Protein AF-A0A453GQ00-F1 (afdb_monomer)

Structure (mmCIF, N/CA/C/O backbone):
data_AF-A0A453GQ00-F1
#
_entry.id   AF-A0A453GQ00-F1
#
loop_
_atom_site.group_PDB
_atom_site.id
_atom_site.type_symbol
_atom_site.label_atom_id
_atom_site.label_alt_id
_atom_site.label_comp_id
_atom_site.label_asym_id
_atom_site.label_entity_id
_atom_site.label_seq_id
_atom_site.pdbx_PDB_ins_code
_atom_site.Cartn_x
_atom_site.Cartn_y
_atom_site.Cartn_z
_atom_site.occupancy
_atom_site.B_iso_or_equiv
_atom_site.auth_seq_id
_atom_site.auth_comp_id
_atom_site.auth_asym_id
_atom_site.auth_atom_id
_atom_site.pdbx_PDB_model_num
ATOM 1 N N . ASP A 1 1 ? 23.372 10.030 -15.772 1.00 23.45 1 ASP A N 1
ATOM 2 C CA . ASP A 1 1 ? 21.958 10.457 -15.849 1.00 23.45 1 ASP A CA 1
ATOM 3 C C . ASP A 1 1 ? 21.049 9.244 -15.791 1.00 23.45 1 ASP A C 1
ATOM 5 O O . ASP A 1 1 ? 21.179 8.356 -16.622 1.00 23.45 1 ASP A O 1
ATOM 9 N N . VAL A 1 2 ? 20.202 9.150 -14.764 1.00 22.19 2 VAL A N 1
ATOM 10 C CA . VAL A 1 2 ? 19.311 7.999 -14.533 1.00 22.19 2 VAL A CA 1
ATOM 11 C C . VAL A 1 2 ? 17.892 8.533 -14.365 1.00 22.19 2 VAL A C 1
ATOM 13 O O . VAL A 1 2 ? 17.601 9.160 -13.348 1.00 22.19 2 VAL A O 1
ATOM 16 N N . ILE A 1 3 ? 17.009 8.293 -15.339 1.00 28.11 3 ILE A N 1
ATOM 17 C CA . ILE A 1 3 ? 15.590 8.656 -15.217 1.00 28.11 3 ILE A CA 1
ATOM 18 C C . ILE A 1 3 ? 14.851 7.484 -14.580 1.00 28.11 3 ILE A C 1
ATOM 20 O O . ILE A 1 3 ? 14.294 6.605 -15.238 1.00 28.11 3 ILE A O 1
ATOM 24 N N . VAL A 1 4 ? 14.835 7.476 -13.249 1.00 26.77 4 VAL A N 1
ATOM 25 C CA . VAL A 1 4 ? 13.929 6.589 -12.524 1.00 26.77 4 VAL A CA 1
ATOM 26 C C . VAL A 1 4 ? 12.520 7.166 -12.638 1.00 26.77 4 VAL A C 1
ATOM 28 O O . VAL A 1 4 ? 12.109 7.956 -11.792 1.00 26.77 4 VAL A O 1
ATOM 31 N N . LEU A 1 5 ? 11.787 6.749 -13.675 1.00 30.12 5 LEU A N 1
ATOM 32 C CA . LEU A 1 5 ? 10.326 6.844 -13.726 1.00 30.12 5 LEU A CA 1
ATOM 33 C C . LEU A 1 5 ? 9.780 6.012 -12.556 1.00 30.12 5 LEU A C 1
ATOM 35 O O . LEU A 1 5 ? 9.593 4.795 -12.631 1.00 30.12 5 LEU A O 1
ATOM 39 N N . ARG A 1 6 ? 9.634 6.662 -11.399 1.00 31.12 6 ARG A N 1
ATOM 40 C CA . ARG A 1 6 ? 9.117 6.038 -10.182 1.00 31.12 6 ARG A CA 1
ATOM 41 C C . ARG A 1 6 ? 7.600 6.040 -10.247 1.00 31.12 6 ARG A C 1
ATOM 43 O O . ARG A 1 6 ? 6.931 6.769 -9.526 1.00 31.12 6 ARG A O 1
ATOM 50 N N . GLN A 1 7 ? 7.064 5.169 -11.091 1.00 33.97 7 GLN A N 1
ATOM 51 C CA . GLN A 1 7 ? 5.646 4.862 -11.071 1.00 33.97 7 GLN A CA 1
ATOM 52 C C . GLN A 1 7 ? 5.335 4.094 -9.772 1.00 33.97 7 GLN A C 1
ATOM 54 O O . GLN A 1 7 ? 5.651 2.912 -9.636 1.00 33.97 7 GLN A O 1
ATOM 59 N N . PHE A 1 8 ? 4.823 4.803 -8.764 1.00 35.28 8 PHE A N 1
ATOM 60 C CA . PHE A 1 8 ? 4.586 4.264 -7.421 1.00 35.28 8 PHE A CA 1
ATOM 61 C C . PHE A 1 8 ? 3.264 3.496 -7.306 1.00 35.28 8 PHE A C 1
ATOM 63 O O . PHE A 1 8 ? 2.319 3.763 -8.037 1.00 35.28 8 PHE A O 1
ATOM 70 N N . LEU A 1 9 ? 3.232 2.574 -6.333 1.00 31.66 9 LEU A N 1
ATOM 71 C CA . LEU A 1 9 ? 2.095 1.801 -5.802 1.00 31.66 9 LEU A CA 1
ATOM 72 C C . LEU A 1 9 ? 0.695 2.263 -6.269 1.00 31.66 9 LEU A C 1
ATOM 74 O O . LEU A 1 9 ? 0.107 3.190 -5.715 1.00 31.66 9 LEU A O 1
ATOM 78 N N . LEU A 1 10 ? 0.133 1.546 -7.246 1.00 41.34 10 LEU A N 1
ATOM 79 C CA . LEU A 1 10 ? -1.161 1.843 -7.867 1.00 41.34 10 LEU A CA 1
ATOM 80 C C . LEU A 1 10 ? -2.236 0.909 -7.301 1.00 41.34 10 LEU A C 1
ATOM 82 O O . LEU A 1 10 ? -2.464 -0.178 -7.835 1.00 41.34 10 LEU A O 1
ATOM 86 N N . GLN A 1 11 ? -2.874 1.280 -6.187 1.00 33.59 11 GLN A N 1
ATOM 87 C CA . GLN A 1 11 ? -3.835 0.373 -5.553 1.00 33.59 11 GLN A CA 1
ATOM 88 C C . GLN A 1 11 ? -5.232 0.465 -6.175 1.00 33.59 11 GLN A C 1
ATOM 90 O O . GLN A 1 11 ? -5.801 1.532 -6.312 1.00 33.59 11 GLN A O 1
ATOM 95 N N . ARG A 1 12 ? -5.852 -0.683 -6.451 1.00 42.75 12 ARG A N 1
ATOM 96 C CA . ARG A 1 12 ? -7.236 -0.821 -6.947 1.00 42.75 12 ARG A CA 1
ATOM 97 C C . ARG A 1 12 ? -8.329 -0.489 -5.931 1.00 42.75 12 ARG A C 1
ATOM 99 O O . ARG A 1 12 ? -9.484 -0.821 -6.139 1.00 42.75 12 ARG A O 1
ATOM 106 N N . ARG A 1 13 ? -7.977 0.147 -4.816 1.00 37.62 13 ARG A N 1
ATOM 107 C CA . ARG A 1 13 ? -8.953 0.737 -3.897 1.00 37.62 13 ARG A CA 1
ATOM 108 C C . ARG A 1 13 ? -8.759 2.269 -3.867 1.00 37.62 13 ARG A C 1
ATOM 110 O O . ARG A 1 13 ? -8.784 2.892 -2.809 1.00 37.62 13 ARG A O 1
ATOM 117 N N . ALA A 1 14 ? -8.533 2.851 -5.077 1.00 31.45 14 ALA A N 1
ATOM 118 C CA . ALA A 1 14 ? -8.109 4.236 -5.384 1.00 31.45 14 ALA A CA 1
ATOM 119 C C . ALA A 1 14 ? -8.894 5.066 -6.507 1.00 31.45 14 ALA A C 1
ATOM 121 O O . ALA A 1 14 ? -8.778 4.648 -7.648 1.00 31.45 14 ALA A O 1
ATOM 122 N N . LEU A 1 15 ? -9.560 6.244 -6.248 1.00 25.78 15 LEU A N 1
ATOM 123 C CA . LEU A 1 15 ? -10.062 7.424 -7.067 1.00 25.78 15 LEU A CA 1
ATOM 124 C C . LEU A 1 15 ? -10.224 8.801 -6.298 1.00 25.78 15 LEU A C 1
ATOM 126 O O . LEU A 1 15 ? -11.317 9.144 -5.861 1.00 25.78 15 LEU A O 1
ATOM 130 N N . TRP A 1 16 ? -9.214 9.701 -6.250 1.00 24.86 16 TRP A N 1
ATOM 131 C CA . TRP A 1 16 ? -9.476 11.160 -6.094 1.00 24.86 16 TRP A CA 1
ATOM 132 C C . TRP A 1 16 ? -9.502 11.798 -7.488 1.00 24.86 16 TRP A C 1
ATOM 134 O O . TRP A 1 16 ? -8.743 11.408 -8.378 1.00 24.86 16 TRP A O 1
ATOM 144 N N . LYS A 1 17 ? -10.393 12.773 -7.685 1.00 20.05 17 LYS A N 1
ATOM 145 C CA . LYS A 1 17 ? -10.670 13.426 -8.970 1.00 20.05 17 LYS A CA 1
ATOM 146 C C . LYS A 1 17 ? -10.468 14.931 -8.827 1.00 20.05 17 LYS A C 1
ATOM 148 O O . LYS A 1 17 ? -11.140 15.548 -8.010 1.00 20.05 17 LYS A O 1
ATOM 153 N N . ILE A 1 18 ? -9.625 15.522 -9.673 1.00 21.78 18 ILE A N 1
ATOM 154 C CA . ILE A 1 18 ? -9.607 16.974 -9.894 1.00 21.78 18 ILE A CA 1
ATOM 155 C C . ILE A 1 18 ? -10.369 17.245 -11.193 1.00 21.78 18 ILE A C 1
ATOM 157 O O . ILE A 1 18 ? -10.016 16.728 -12.254 1.00 21.78 18 ILE A O 1
ATOM 161 N N . SER A 1 19 ? -11.454 18.010 -11.089 1.00 20.28 19 SER A N 1
ATOM 162 C CA . SER A 1 19 ? -12.187 18.545 -12.239 1.00 20.28 19 SER A CA 1
ATOM 163 C C . SER A 1 19 ? -11.537 19.863 -12.677 1.00 20.28 19 SER A C 1
ATOM 165 O O . SER A 1 19 ? -11.113 20.618 -11.804 1.00 20.28 19 SER A O 1
ATOM 167 N N . PRO A 1 20 ? -11.451 20.174 -13.981 1.00 24.61 20 PRO A N 1
ATOM 168 C CA . PRO A 1 20 ? -10.923 21.453 -14.432 1.00 24.61 20 PRO A CA 1
ATOM 169 C C . PRO A 1 20 ? -12.002 22.540 -14.319 1.00 24.61 20 PRO A C 1
ATOM 171 O O . PRO A 1 20 ? -12.871 22.631 -15.182 1.00 24.61 20 PRO A O 1
ATOM 174 N N . ASP A 1 21 ? -11.934 23.368 -13.278 1.00 23.58 21 ASP A N 1
ATOM 175 C CA . ASP A 1 21 ? -12.654 24.646 -13.210 1.00 23.58 21 ASP A CA 1
ATOM 176 C C . ASP A 1 21 ? -11.625 25.784 -13.026 1.00 23.58 21 ASP A C 1
ATOM 178 O O . ASP A 1 21 ? -10.896 25.772 -12.031 1.00 23.58 21 ASP A O 1
ATOM 182 N N . PRO A 1 22 ? -11.480 26.732 -13.977 1.00 25.78 22 PRO A N 1
ATOM 183 C CA . PRO A 1 22 ? -10.412 27.741 -13.937 1.00 25.78 22 PRO A CA 1
ATOM 184 C C . PRO A 1 22 ? -10.570 28.858 -12.888 1.00 25.78 22 PRO A C 1
ATOM 186 O O . PRO A 1 22 ? -9.752 29.774 -12.869 1.00 25.78 22 PRO A O 1
ATOM 189 N N . SER A 1 23 ? -11.624 28.845 -12.067 1.00 25.47 23 SER A N 1
ATOM 190 C CA . SER A 1 23 ? -12.085 30.017 -11.300 1.00 25.47 23 SER A CA 1
ATOM 191 C C . SER A 1 23 ? -11.580 30.143 -9.848 1.00 25.47 23 SER A C 1
ATOM 193 O O . SER A 1 23 ? -12.004 31.055 -9.143 1.00 25.47 23 SER A O 1
ATOM 195 N N . LEU A 1 24 ? -10.666 29.275 -9.390 1.00 26.50 24 LEU A N 1
ATOM 196 C CA . LEU A 1 24 ? -10.194 29.209 -7.989 1.00 26.50 24 LEU A CA 1
ATOM 197 C C . LEU A 1 24 ? -8.669 29.399 -7.826 1.00 26.50 24 LEU A C 1
ATOM 199 O O . LEU A 1 24 ? -8.041 28.774 -6.976 1.00 26.50 24 LEU A O 1
ATOM 203 N N . ILE A 1 25 ? -8.054 30.247 -8.655 1.00 30.47 25 ILE A N 1
ATOM 204 C CA . ILE A 1 25 ? -6.590 30.463 -8.668 1.00 30.47 25 ILE A CA 1
ATOM 205 C C . ILE A 1 25 ? -6.093 31.382 -7.523 1.00 30.47 25 ILE A C 1
ATOM 207 O O . ILE A 1 25 ? -4.900 31.387 -7.230 1.00 30.47 25 ILE A O 1
ATOM 211 N N . ASP A 1 26 ? -6.990 32.078 -6.815 1.00 27.09 26 ASP A N 1
ATOM 212 C CA . ASP A 1 26 ? -6.648 33.111 -5.820 1.00 27.09 26 ASP A CA 1
ATOM 213 C C . ASP A 1 26 ? -6.946 32.723 -4.347 1.00 27.09 26 ASP A C 1
ATOM 215 O O . ASP A 1 26 ? -7.453 33.540 -3.578 1.00 27.09 26 ASP A O 1
ATOM 219 N N . ASP A 1 27 ? -6.606 31.497 -3.918 1.00 27.83 27 ASP A N 1
ATOM 220 C CA . ASP A 1 27 ? -6.513 31.152 -2.481 1.00 27.83 27 ASP A CA 1
ATOM 221 C C . ASP A 1 27 ? -5.040 30.951 -2.045 1.00 27.83 27 ASP A C 1
ATOM 223 O O . ASP A 1 27 ? -4.403 29.959 -2.422 1.00 27.83 27 ASP A O 1
ATOM 227 N N . PRO A 1 28 ? -4.464 31.864 -1.234 1.00 24.59 28 PRO A N 1
ATOM 228 C CA . PRO A 1 28 ? -3.059 31.801 -0.835 1.00 24.59 28 PRO A CA 1
ATOM 229 C C . PRO A 1 28 ? -2.715 30.692 0.182 1.00 24.59 28 PRO A C 1
ATOM 231 O O . PRO A 1 28 ? -1.539 30.539 0.517 1.00 24.59 28 PRO A O 1
ATOM 234 N N . GLN A 1 29 ? -3.676 29.901 0.679 1.00 26.05 29 GLN A N 1
ATOM 235 C CA . GLN A 1 29 ? -3.416 28.833 1.663 1.00 26.05 29 GLN A CA 1
ATOM 236 C C . GLN A 1 29 ? -2.797 27.549 1.062 1.00 26.05 29 GLN A C 1
ATOM 238 O O . GLN A 1 29 ? -2.238 26.744 1.804 1.00 26.05 29 GLN A O 1
ATOM 243 N N . LEU A 1 30 ? -2.830 27.347 -0.263 1.00 26.27 30 LEU A N 1
ATOM 244 C CA . LEU A 1 30 ? -2.346 26.111 -0.915 1.00 26.27 30 LEU A CA 1
ATOM 245 C C . LEU A 1 30 ? -0.877 26.142 -1.395 1.00 26.27 30 LEU A C 1
ATOM 247 O O . LEU A 1 30 ? -0.398 25.176 -1.988 1.00 26.27 30 LEU A O 1
ATOM 251 N N . LEU A 1 31 ? -0.130 27.219 -1.124 1.00 24.92 31 LEU A N 1
ATOM 252 C CA . LEU A 1 31 ? 1.194 27.476 -1.722 1.00 24.92 31 LEU A CA 1
ATOM 253 C C . LEU A 1 31 ? 2.429 27.078 -0.878 1.00 24.92 31 LEU A C 1
ATOM 255 O O . LEU A 1 31 ? 3.551 27.393 -1.272 1.00 24.92 31 LEU A O 1
ATOM 259 N N . GLN A 1 32 ? 2.279 26.384 0.260 1.00 25.69 32 GLN A N 1
ATOM 260 C CA . GLN A 1 32 ? 3.405 26.137 1.192 1.00 25.69 32 GLN A CA 1
ATOM 261 C C . GLN A 1 32 ? 4.084 24.751 1.155 1.00 25.69 32 GLN A C 1
ATOM 263 O O . GLN A 1 32 ? 5.117 24.586 1.799 1.00 25.69 32 GLN A O 1
ATOM 268 N N . LEU A 1 33 ? 3.611 23.773 0.374 1.00 27.42 33 LEU A N 1
ATOM 269 C CA . LEU A 1 33 ? 4.193 22.411 0.350 1.00 27.42 33 LEU A CA 1
ATOM 270 C C . LEU A 1 33 ? 5.072 22.099 -0.882 1.00 27.42 33 LEU A C 1
ATOM 272 O O . LEU A 1 33 ? 5.233 20.941 -1.257 1.00 27.42 33 LEU A O 1
ATOM 276 N N . GLY A 1 34 ? 5.667 23.127 -1.505 1.00 28.47 34 GLY A N 1
ATOM 277 C CA . GLY A 1 34 ? 6.490 22.993 -2.722 1.00 28.47 34 GLY A CA 1
ATOM 278 C C . GLY A 1 34 ? 7.956 23.450 -2.635 1.00 28.47 34 GLY A C 1
ATOM 279 O O . GLY A 1 34 ? 8.696 23.253 -3.595 1.00 28.47 34 GLY A O 1
ATOM 280 N N . SER A 1 35 ? 8.400 24.055 -1.522 1.00 26.56 35 SER A N 1
ATOM 281 C CA . SER A 1 35 ? 9.597 24.925 -1.528 1.00 26.56 35 SER A CA 1
ATOM 282 C C . SER A 1 35 ? 10.559 24.725 -0.346 1.00 26.56 35 SER A C 1
ATOM 284 O O . SER A 1 35 ? 11.011 25.693 0.262 1.00 26.56 35 SER A O 1
ATOM 286 N N . SER A 1 36 ? 10.895 23.483 0.021 1.00 26.12 36 SER A N 1
ATOM 287 C CA . SER A 1 36 ? 11.892 23.199 1.081 1.00 26.12 36 SER A CA 1
ATOM 288 C C . SER A 1 36 ? 12.674 21.897 0.858 1.00 26.12 36 SER A C 1
ATOM 290 O O . SER A 1 36 ? 12.718 21.023 1.716 1.00 26.12 36 SER A O 1
ATOM 292 N N . ALA A 1 37 ? 13.317 21.767 -0.307 1.00 29.11 37 ALA A N 1
ATOM 293 C CA . ALA A 1 37 ? 14.240 20.662 -0.592 1.00 29.11 37 ALA A CA 1
ATOM 294 C C . ALA A 1 37 ? 15.422 21.080 -1.490 1.00 29.11 37 ALA A C 1
ATOM 296 O O . ALA A 1 37 ? 15.793 20.374 -2.428 1.00 29.11 37 ALA A O 1
ATOM 297 N N . VAL A 1 38 ? 16.067 22.217 -1.188 1.00 26.30 38 VAL A N 1
ATOM 298 C CA . VAL A 1 38 ? 17.446 22.423 -1.662 1.00 26.30 38 VAL A CA 1
ATOM 299 C C . VAL A 1 38 ? 18.306 21.368 -0.973 1.00 26.30 38 VAL A C 1
ATOM 301 O O . VAL A 1 38 ? 18.489 21.403 0.239 1.00 26.30 38 VAL A O 1
ATOM 304 N N . SER A 1 39 ? 18.783 20.399 -1.751 1.00 30.48 39 SER A N 1
ATOM 305 C CA . SER A 1 39 ? 19.516 19.237 -1.252 1.00 30.48 39 SER A CA 1
ATOM 306 C C . SER A 1 39 ? 20.732 19.639 -0.408 1.00 30.48 39 SER A C 1
ATOM 308 O O . SER A 1 39 ? 21.762 20.061 -0.946 1.00 30.48 39 SER A O 1
ATOM 310 N N . SER A 1 40 ? 20.646 19.436 0.911 1.00 30.27 40 SER A N 1
ATOM 311 C CA . SER A 1 40 ? 21.766 19.605 1.852 1.00 30.27 40 SER A CA 1
ATOM 312 C C . SER A 1 40 ? 22.978 18.739 1.483 1.00 30.27 40 SER A C 1
ATOM 314 O O . SER A 1 40 ? 24.109 19.081 1.826 1.00 30.27 40 SER A O 1
ATOM 316 N N . SER A 1 41 ? 22.764 17.663 0.716 1.00 34.28 41 SER A N 1
ATOM 317 C CA . SER A 1 41 ? 23.806 16.816 0.125 1.00 34.28 41 SER A CA 1
ATOM 318 C C . SER A 1 41 ? 24.723 17.579 -0.844 1.00 34.28 41 SER A C 1
ATOM 320 O O . SER A 1 41 ? 25.897 17.245 -0.971 1.00 34.28 41 SER A O 1
ATOM 322 N N . SER A 1 42 ? 24.216 18.618 -1.520 1.00 32.31 42 SER A N 1
ATOM 323 C CA . SER A 1 42 ? 24.998 19.421 -2.474 1.00 32.31 42 SER A CA 1
ATOM 324 C C . SER A 1 42 ? 25.964 20.387 -1.777 1.00 32.31 42 SER A C 1
ATOM 326 O O . SER A 1 42 ? 27.094 20.563 -2.236 1.00 32.31 42 SER A O 1
ATOM 328 N N . LEU A 1 43 ? 25.574 20.973 -0.635 1.00 33.03 43 LEU A N 1
ATOM 329 C CA . LEU A 1 43 ? 26.492 21.798 0.162 1.00 33.03 43 LEU A CA 1
ATOM 330 C C . LEU A 1 43 ? 27.550 20.945 0.873 1.00 33.03 43 LEU A C 1
ATOM 332 O O . LEU A 1 43 ? 28.723 21.315 0.866 1.00 33.03 43 LEU A O 1
ATOM 336 N N . THR A 1 44 ? 27.172 19.799 1.447 1.00 38.34 44 THR A N 1
ATOM 337 C CA . THR A 1 44 ? 28.122 18.927 2.160 1.00 38.34 44 THR A CA 1
ATOM 338 C C . THR A 1 44 ? 29.144 18.281 1.223 1.00 38.34 44 THR A C 1
ATOM 340 O O . THR A 1 44 ? 30.328 18.261 1.562 1.00 38.34 44 THR A O 1
ATOM 343 N N . MET A 1 45 ? 28.754 17.856 0.013 1.00 34.12 45 MET A N 1
ATOM 344 C CA . MET A 1 45 ? 29.722 17.411 -1.004 1.00 34.12 45 MET A CA 1
ATOM 345 C C . MET A 1 45 ? 30.673 18.532 -1.439 1.00 34.12 45 MET A C 1
ATOM 347 O O . MET A 1 45 ? 31.876 18.293 -1.539 1.00 34.12 45 MET A O 1
ATOM 351 N N . ARG A 1 46 ? 30.174 19.760 -1.654 1.00 36.56 46 ARG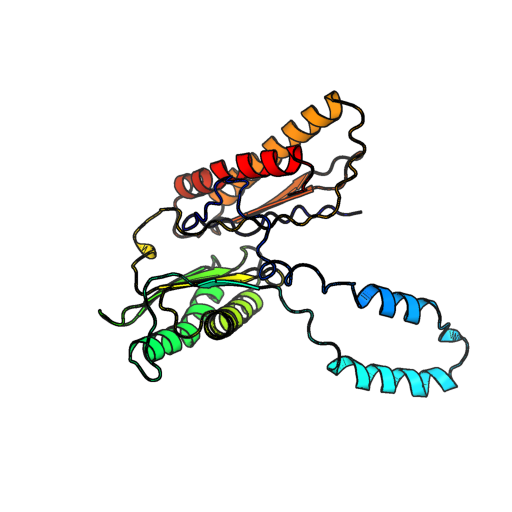 A N 1
ATOM 352 C CA . ARG A 1 46 ? 31.026 20.903 -2.031 1.00 36.56 46 ARG A CA 1
ATOM 353 C C . ARG A 1 46 ? 32.036 21.257 -0.940 1.00 36.56 46 ARG A C 1
ATOM 355 O O . ARG A 1 46 ? 33.199 21.480 -1.266 1.00 36.56 46 ARG A O 1
ATOM 362 N N . PHE A 1 47 ? 31.641 21.215 0.334 1.00 38.56 47 PHE A N 1
ATOM 363 C CA . PHE A 1 47 ? 32.576 21.385 1.449 1.00 38.56 47 PHE A CA 1
ATOM 364 C C . PHE A 1 47 ? 33.647 20.286 1.474 1.00 38.56 47 PHE A C 1
ATOM 366 O O . PHE A 1 47 ? 34.833 20.607 1.496 1.00 38.56 47 PHE A O 1
ATOM 373 N N . LEU A 1 48 ? 33.267 19.007 1.378 1.00 41.31 48 LEU A N 1
ATOM 374 C CA . LEU A 1 48 ? 34.229 17.894 1.386 1.00 41.31 48 LEU A CA 1
ATOM 375 C C . LEU A 1 48 ? 35.183 17.902 0.178 1.00 41.31 48 LEU A C 1
ATOM 377 O O . LEU A 1 48 ? 36.339 17.524 0.328 1.00 41.31 48 LEU A O 1
ATOM 381 N N . SER A 1 49 ? 34.750 18.393 -0.988 1.00 40.31 49 SER A N 1
ATOM 382 C CA . SER A 1 49 ? 35.607 18.529 -2.180 1.00 40.31 49 SER A CA 1
ATOM 383 C C . SER A 1 49 ? 36.639 19.663 -2.114 1.00 40.31 49 SER A C 1
ATOM 385 O O . SER A 1 49 ? 37.465 19.780 -3.011 1.00 40.31 49 SER A O 1
ATOM 387 N N . SER A 1 50 ? 36.576 20.516 -1.086 1.00 45.62 50 SER A N 1
ATOM 388 C CA . SER A 1 50 ? 37.405 21.728 -0.967 1.00 45.62 50 SER A CA 1
ATOM 389 C C . SER A 1 50 ? 38.438 21.679 0.165 1.00 45.62 50 SER A C 1
ATOM 391 O O . SER A 1 50 ? 39.192 22.633 0.349 1.00 45.62 50 SER A O 1
ATOM 393 N N . VAL A 1 51 ? 38.504 20.570 0.911 1.00 48.81 51 VAL A N 1
ATOM 394 C CA . VAL A 1 51 ? 39.480 20.367 1.990 1.00 48.81 51 VAL A CA 1
ATOM 395 C C . VAL A 1 51 ? 40.354 19.158 1.658 1.00 48.81 51 VAL A C 1
ATOM 397 O O . VAL A 1 51 ? 39.980 18.022 1.942 1.00 48.81 51 VAL A O 1
ATOM 400 N N . ASP A 1 52 ? 41.543 19.401 1.096 1.00 47.03 52 ASP A N 1
ATOM 401 C CA . ASP A 1 52 ? 42.569 18.371 0.881 1.00 47.03 52 ASP A CA 1
ATOM 402 C C . ASP A 1 52 ? 43.123 17.866 2.224 1.00 47.03 52 ASP A C 1
ATOM 404 O O . ASP A 1 52 ? 44.181 18.274 2.719 1.00 47.03 52 ASP A O 1
ATOM 408 N N . LEU A 1 53 ? 42.378 16.943 2.839 1.00 50.94 53 LEU A N 1
ATOM 409 C CA . LEU A 1 53 ? 42.663 16.383 4.161 1.00 50.94 53 LEU A CA 1
ATOM 410 C C . LEU A 1 53 ? 44.003 15.618 4.205 1.00 50.94 53 LEU A C 1
ATOM 412 O O . LEU A 1 53 ? 44.550 15.389 5.282 1.00 50.94 53 LEU A O 1
ATOM 416 N N . ALA A 1 54 ? 44.559 15.282 3.036 1.00 52.00 54 ALA A N 1
ATOM 417 C CA . ALA A 1 54 ? 45.859 14.639 2.867 1.00 52.00 54 ALA A CA 1
ATOM 418 C C . ALA A 1 54 ? 47.063 15.518 3.271 1.00 52.00 54 ALA A C 1
ATOM 420 O O . ALA A 1 54 ? 48.116 14.974 3.599 1.00 52.00 54 ALA A O 1
ATOM 421 N N . CYS A 1 55 ? 46.941 16.854 3.279 1.00 53.84 55 CYS A N 1
ATOM 422 C CA . CYS A 1 55 ? 48.090 17.743 3.519 1.00 53.84 55 CYS A CA 1
ATOM 423 C C . CYS A 1 55 ? 48.313 18.172 4.982 1.00 53.84 55 CYS A C 1
ATOM 425 O O . CYS A 1 55 ? 49.396 18.663 5.296 1.00 53.84 55 CYS A O 1
ATOM 427 N N . HIS A 1 56 ? 47.338 18.017 5.888 1.00 55.16 56 HIS A N 1
ATOM 428 C CA . HIS A 1 56 ? 47.414 18.601 7.240 1.00 55.16 56 HIS A CA 1
ATOM 429 C C . HIS A 1 56 ? 46.915 17.648 8.347 1.00 55.16 56 HIS A C 1
ATOM 431 O O . HIS A 1 56 ? 45.798 17.811 8.851 1.00 55.16 56 HIS A O 1
ATOM 437 N N . PRO A 1 57 ? 47.745 16.694 8.823 1.00 60.00 57 PRO A N 1
ATOM 438 C CA . PRO A 1 57 ? 47.317 15.666 9.781 1.00 60.00 57 PRO A CA 1
ATOM 439 C C . PRO A 1 57 ? 46.841 16.229 11.130 1.00 60.00 57 PRO A C 1
ATOM 441 O O . PRO A 1 57 ? 46.001 15.623 11.788 1.00 60.00 57 PRO A O 1
ATOM 444 N N . ARG A 1 58 ? 47.312 17.419 11.534 1.00 62.84 58 ARG A N 1
ATOM 445 C CA . ARG A 1 58 ? 46.845 18.099 12.758 1.00 62.84 58 ARG A CA 1
ATOM 446 C C . ARG A 1 58 ? 45.402 18.609 12.664 1.00 62.84 58 ARG A C 1
ATOM 448 O O . ARG A 1 58 ? 44.728 18.656 13.685 1.00 62.84 58 ARG A O 1
ATOM 455 N N . MET A 1 59 ? 44.920 18.951 11.467 1.00 59.28 59 MET A N 1
ATOM 456 C CA . MET A 1 59 ? 43.537 19.404 11.266 1.00 59.28 59 MET A CA 1
ATOM 457 C C . MET A 1 59 ? 42.564 18.219 11.267 1.00 59.28 59 MET A C 1
ATOM 459 O O . MET A 1 59 ? 41.479 18.317 11.835 1.00 59.28 59 MET A O 1
ATOM 463 N N . ALA A 1 60 ? 42.974 17.070 10.717 1.00 58.94 60 ALA A N 1
ATOM 464 C CA . ALA A 1 60 ? 42.164 15.850 10.699 1.00 58.94 60 ALA A CA 1
ATOM 465 C C . ALA A 1 60 ? 41.770 15.368 12.112 1.00 58.94 60 ALA A C 1
ATOM 467 O O . ALA A 1 60 ? 40.630 14.958 12.317 1.00 58.94 60 ALA A O 1
ATOM 468 N N . VAL A 1 61 ? 42.669 15.495 13.099 1.00 70.00 61 VAL A N 1
ATOM 469 C CA . VAL A 1 61 ? 42.412 15.123 14.508 1.00 70.00 61 VAL A CA 1
ATOM 470 C C . VAL A 1 61 ? 41.309 15.972 15.159 1.00 70.00 61 VAL A C 1
ATOM 472 O O . VAL A 1 61 ? 40.657 15.499 16.083 1.00 70.00 61 VAL A O 1
ATOM 475 N N . VAL A 1 62 ? 41.061 17.194 14.675 1.00 72.00 62 VAL A N 1
ATOM 476 C CA . VAL A 1 62 ? 39.992 18.076 15.182 1.00 72.00 62 VAL A CA 1
ATOM 477 C C . VAL A 1 62 ? 38.714 17.938 14.351 1.00 72.00 62 VAL A C 1
ATOM 479 O O . VAL A 1 62 ? 37.618 17.884 14.902 1.00 72.00 62 VAL A O 1
ATOM 482 N N . ILE A 1 63 ? 38.844 17.835 13.025 1.00 70.19 63 ILE A N 1
ATOM 483 C CA . ILE A 1 63 ? 37.705 17.761 12.100 1.00 70.19 63 ILE A CA 1
ATOM 484 C C . ILE A 1 63 ? 36.950 16.435 12.245 1.00 70.19 63 ILE A C 1
ATOM 486 O O . ILE A 1 63 ? 35.724 16.447 12.255 1.00 70.19 63 ILE A O 1
ATOM 490 N N . LEU A 1 64 ? 37.642 15.299 12.393 1.00 71.00 64 LEU A N 1
ATOM 491 C CA . LEU A 1 64 ? 36.999 13.981 12.457 1.00 71.00 64 LEU A CA 1
ATOM 492 C C . LEU A 1 64 ? 36.074 13.789 13.683 1.00 71.00 64 LEU A C 1
ATOM 494 O O . LEU A 1 64 ? 34.927 13.390 13.476 1.00 71.00 64 LEU A O 1
ATOM 498 N N . PRO A 1 65 ? 36.482 14.093 14.938 1.00 75.50 65 PRO A N 1
ATOM 499 C CA . PRO A 1 65 ? 35.572 14.013 16.082 1.00 75.50 65 PRO A CA 1
ATOM 500 C C . PRO A 1 65 ? 34.463 15.071 16.028 1.00 75.50 65 PRO A C 1
ATOM 502 O O . PRO A 1 65 ? 33.358 14.795 16.486 1.00 75.50 65 PRO A O 1
ATOM 505 N N . LEU A 1 66 ? 34.709 16.245 15.430 1.00 74.19 66 LEU A N 1
ATOM 506 C CA . LEU A 1 66 ? 33.665 17.250 15.217 1.00 74.19 66 LEU A CA 1
ATOM 507 C C . LEU A 1 66 ? 32.615 16.763 14.202 1.00 74.19 66 LEU A C 1
ATOM 509 O O . LEU A 1 66 ? 31.423 16.923 14.441 1.00 74.19 66 LEU A O 1
ATOM 513 N N . LEU A 1 67 ? 33.036 16.099 13.118 1.00 70.12 67 LEU A N 1
ATOM 514 C CA . LEU A 1 67 ? 32.129 15.449 12.165 1.00 70.12 67 LEU A CA 1
ATOM 515 C C . LEU A 1 67 ? 31.288 14.367 12.857 1.00 70.12 67 LEU A C 1
ATOM 517 O O . LEU A 1 67 ? 30.074 14.333 12.684 1.00 70.12 67 LEU A O 1
ATOM 521 N N . LEU A 1 68 ? 31.920 13.520 13.676 1.00 71.31 68 LEU A N 1
ATOM 522 C CA . LEU A 1 68 ? 31.243 12.467 14.443 1.00 71.31 68 LEU A CA 1
ATOM 523 C C . LEU A 1 68 ? 30.240 13.029 15.467 1.00 71.31 68 LEU A C 1
ATOM 525 O O . LEU A 1 68 ? 29.189 12.424 15.663 1.00 71.31 68 LEU A O 1
ATOM 529 N N . LEU A 1 69 ? 30.511 14.198 16.062 1.00 71.56 69 LEU A N 1
ATOM 530 C CA . LEU A 1 69 ? 29.552 14.922 16.910 1.00 71.56 69 LEU A CA 1
ATOM 531 C C . LEU A 1 69 ? 28.370 15.519 16.124 1.00 71.56 69 LEU A C 1
ATOM 533 O O . LEU A 1 69 ? 27.299 15.708 16.695 1.00 71.56 69 LEU A O 1
ATOM 537 N N . LEU A 1 70 ? 28.560 15.830 14.839 1.00 61.06 70 LEU A N 1
ATOM 538 C CA . LEU A 1 70 ? 27.547 16.442 13.970 1.00 61.06 70 LEU A CA 1
ATOM 539 C C . LEU A 1 70 ? 26.704 15.4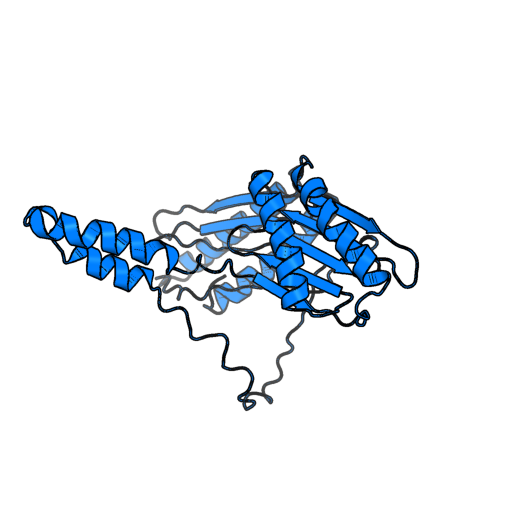18 13.192 1.00 61.06 70 LEU A C 1
ATOM 541 O O . LEU A 1 70 ? 25.600 15.753 12.767 1.00 61.06 70 LEU A O 1
ATOM 545 N N . LEU A 1 71 ? 27.162 14.168 13.047 1.00 57.59 71 LEU A N 1
ATOM 546 C CA . LEU A 1 71 ? 26.378 13.071 12.460 1.00 57.59 71 LEU A CA 1
ATOM 547 C C . LEU A 1 71 ? 24.950 12.923 13.045 1.00 57.59 71 LEU A C 1
ATOM 549 O O . LEU A 1 71 ? 24.023 12.809 12.244 1.00 57.59 71 LEU A O 1
ATOM 553 N N . PRO A 1 72 ? 24.717 12.956 14.377 1.00 55.88 72 PRO A N 1
ATOM 554 C CA . PRO A 1 72 ? 23.365 12.851 14.941 1.00 55.88 72 PRO A CA 1
ATOM 555 C C . PRO A 1 72 ? 22.489 14.105 14.756 1.00 55.88 72 PRO A C 1
ATOM 557 O O . PRO A 1 72 ? 21.307 14.054 15.083 1.00 55.88 72 PRO A O 1
ATOM 560 N N . LEU A 1 73 ? 23.029 15.221 14.243 1.00 48.38 73 LEU A N 1
ATOM 561 C CA . LEU A 1 73 ? 22.246 16.419 13.895 1.00 48.38 73 LEU A CA 1
ATOM 562 C C . LEU A 1 73 ? 21.700 16.388 12.462 1.00 48.38 73 LEU A C 1
ATOM 564 O O . LEU A 1 73 ? 20.934 17.276 12.090 1.00 48.38 73 LEU A O 1
ATOM 568 N N . VAL A 1 74 ? 22.069 15.394 11.651 1.00 43.03 74 VAL A N 1
ATOM 569 C CA . VAL A 1 74 ? 21.417 15.172 10.359 1.00 43.03 74 VAL A CA 1
ATOM 570 C C . VAL A 1 74 ? 20.084 14.474 10.647 1.00 43.03 74 VAL A C 1
ATOM 572 O O . VAL A 1 74 ? 20.112 13.299 11.021 1.00 43.03 74 VAL A O 1
ATOM 575 N N . PRO A 1 75 ? 18.916 15.137 10.495 1.00 46.41 75 PRO A N 1
ATOM 576 C CA . PRO A 1 75 ? 17.654 14.419 10.584 1.00 46.41 75 PRO A CA 1
ATOM 577 C C . PRO A 1 75 ? 17.682 13.298 9.536 1.00 46.41 75 PRO A C 1
ATOM 579 O O . PRO A 1 75 ? 18.124 13.552 8.405 1.00 46.41 75 PRO A O 1
ATOM 582 N N . PRO A 1 76 ? 17.249 12.066 9.870 1.00 48.72 76 PRO A N 1
ATOM 583 C CA . PRO A 1 76 ? 17.135 11.017 8.868 1.00 48.72 76 PRO A CA 1
ATOM 584 C C . PRO A 1 76 ? 16.293 11.578 7.726 1.00 48.72 76 PRO A C 1
ATOM 586 O O . PRO A 1 76 ? 15.242 12.164 7.987 1.00 48.72 76 PRO A O 1
ATOM 589 N N . ALA A 1 77 ? 16.786 11.463 6.487 1.00 47.53 77 ALA A N 1
ATOM 590 C CA . ALA A 1 77 ? 16.115 12.029 5.322 1.00 47.53 77 ALA A CA 1
ATOM 591 C C . ALA A 1 77 ? 14.662 11.547 5.329 1.00 47.53 77 ALA A C 1
ATOM 593 O O . ALA A 1 77 ? 14.424 10.350 5.149 1.00 47.53 77 ALA A O 1
ATOM 594 N N . ALA A 1 78 ? 13.737 12.463 5.643 1.00 49.16 78 ALA A N 1
ATOM 595 C CA . ALA A 1 78 ? 12.391 12.093 6.051 1.00 49.16 78 ALA A CA 1
ATOM 596 C C . ALA A 1 78 ? 11.784 11.219 4.957 1.00 49.16 78 ALA A C 1
ATOM 598 O O . ALA A 1 78 ? 11.732 11.621 3.790 1.00 49.16 78 ALA A O 1
ATOM 599 N N . ALA A 1 79 ? 11.409 9.991 5.317 1.00 56.59 79 ALA A N 1
ATOM 600 C CA . ALA A 1 79 ? 10.853 9.051 4.365 1.00 56.59 79 ALA A CA 1
ATOM 601 C C . ALA A 1 79 ? 9.495 9.604 3.937 1.00 56.59 79 ALA A C 1
ATOM 603 O O . ALA A 1 79 ? 8.517 9.425 4.650 1.00 56.59 79 ALA A O 1
ATOM 604 N N . GLN A 1 80 ? 9.470 10.320 2.808 1.00 66.12 80 GLN A N 1
ATOM 605 C CA . GLN A 1 80 ? 8.302 11.081 2.383 1.00 66.12 80 GLN A CA 1
ATOM 606 C C . GLN A 1 80 ? 7.073 10.171 2.364 1.00 66.12 80 GLN A C 1
ATOM 608 O O . GLN A 1 80 ? 7.023 9.199 1.597 1.00 66.12 80 GLN A O 1
ATOM 613 N N . SER A 1 81 ? 6.135 10.481 3.255 1.00 75.88 81 SER A N 1
ATOM 614 C CA . SER A 1 81 ? 4.866 9.798 3.418 1.00 75.88 81 SER A CA 1
ATOM 615 C C . SER A 1 81 ? 3.749 10.664 2.837 1.00 75.88 81 SER A C 1
ATOM 617 O O . SER A 1 81 ? 3.790 11.895 2.881 1.00 75.88 81 SER A O 1
ATOM 619 N N . TRP A 1 82 ? 2.755 10.010 2.244 1.00 80.25 82 TRP A N 1
ATOM 620 C CA . TRP A 1 82 ? 1.532 10.641 1.756 1.00 80.25 82 TRP A CA 1
ATOM 621 C C . TRP A 1 82 ? 0.342 10.052 2.519 1.00 80.25 82 TRP A C 1
ATOM 623 O O . TRP A 1 82 ? -0.226 9.040 2.089 1.00 80.25 82 TRP A O 1
ATOM 633 N N . PRO A 1 83 ? 0.003 10.627 3.686 1.00 83.25 83 PRO A N 1
ATOM 634 C CA . PRO A 1 83 ? -1.199 10.277 4.425 1.00 83.25 83 PRO A CA 1
ATOM 635 C C . PRO A 1 83 ? -2.448 10.804 3.703 1.00 83.25 83 PRO A C 1
ATOM 637 O O . PRO A 1 83 ? -2.434 11.847 3.049 1.00 83.25 83 PRO A O 1
ATOM 640 N N . SER A 1 84 ? -3.552 10.071 3.816 1.00 85.38 84 SER A N 1
ATOM 641 C CA . SER A 1 84 ? -4.847 10.421 3.239 1.00 85.38 84 SER A CA 1
ATOM 642 C C . SER A 1 84 ? -5.976 10.040 4.191 1.00 85.38 84 SER A C 1
ATOM 644 O O . SER A 1 84 ? -6.363 8.869 4.307 1.00 85.38 84 SER A O 1
ATOM 646 N N . CYS A 1 85 ? -6.510 11.064 4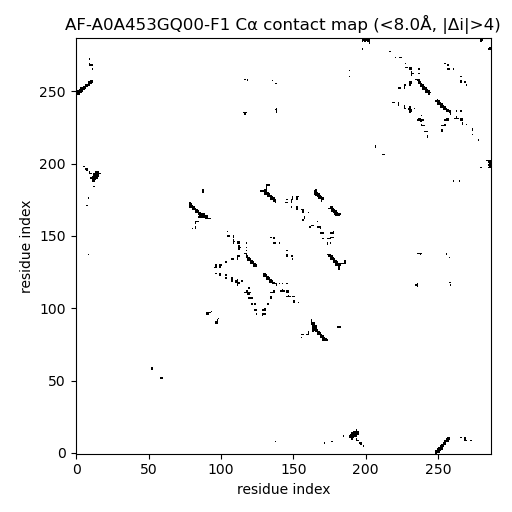.848 1.00 89.81 85 CYS A N 1
ATOM 647 C CA . CYS A 1 85 ? -7.609 10.964 5.794 1.00 89.81 85 CYS A CA 1
ATOM 648 C C . CYS A 1 85 ? -8.939 10.930 5.031 1.00 89.81 85 CYS A C 1
ATOM 650 O O . CYS A 1 85 ? -9.194 11.746 4.144 1.00 89.81 85 CYS A O 1
ATOM 652 N N . GLY A 1 86 ? -9.778 9.954 5.343 1.00 85.25 86 GLY A N 1
ATOM 653 C CA . GLY A 1 86 ? -11.109 9.781 4.786 1.00 85.25 86 GLY A CA 1
ATOM 654 C C . GLY A 1 86 ? -12.195 10.332 5.702 1.00 85.2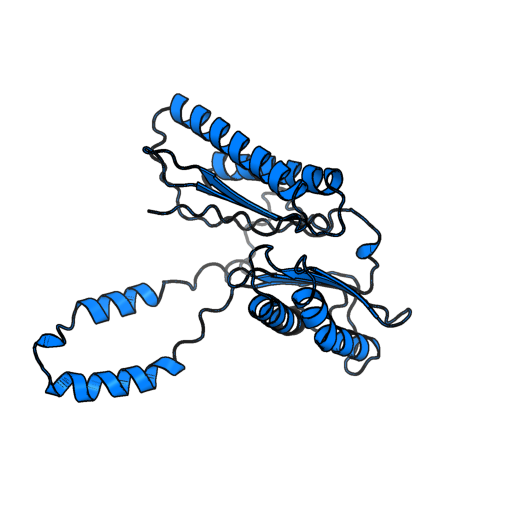5 86 GLY A C 1
ATOM 655 O O . GLY A 1 86 ? -11.959 10.710 6.847 1.00 85.25 86 GLY A O 1
ATOM 656 N N . ASN A 1 87 ? -13.421 10.356 5.182 1.00 85.44 87 ASN A N 1
ATOM 657 C CA . ASN A 1 87 ? -14.569 10.977 5.839 1.00 85.44 87 ASN A CA 1
ATOM 658 C C . ASN A 1 87 ? -15.566 9.932 6.377 1.00 85.44 87 ASN A C 1
ATOM 660 O O . ASN A 1 87 ? -16.763 9.974 6.087 1.00 85.44 87 ASN A O 1
ATOM 664 N N . SER A 1 88 ? -15.072 8.922 7.097 1.00 87.69 88 SER A N 1
ATOM 665 C CA . SER A 1 88 ? -15.908 7.896 7.746 1.00 87.69 88 SER A CA 1
ATOM 666 C C . SER A 1 88 ? -16.156 8.158 9.242 1.00 87.69 88 SER A C 1
ATOM 668 O O . SER A 1 88 ? -16.686 7.292 9.948 1.00 87.69 88 SER A O 1
ATOM 670 N N . GLY A 1 89 ? -15.814 9.368 9.694 1.00 92.44 89 GLY A N 1
ATOM 671 C CA . GLY A 1 89 ? -15.914 9.846 11.071 1.00 92.44 89 GLY A CA 1
ATOM 672 C C . GLY A 1 89 ? -14.584 9.792 11.825 1.00 92.44 89 GLY A C 1
ATOM 673 O O . GLY A 1 89 ? -13.590 9.261 11.329 1.00 92.44 89 GLY A O 1
ATOM 674 N N . VAL A 1 90 ? -14.601 10.323 13.045 1.00 96.31 90 VAL A N 1
ATOM 675 C CA . VAL A 1 90 ? -13.502 10.221 14.016 1.00 96.31 90 VAL A CA 1
ATOM 676 C C . VAL A 1 90 ? -13.864 9.264 15.155 1.00 96.31 90 VAL A C 1
ATOM 678 O O . VAL A 1 90 ? -15.046 8.951 15.356 1.00 96.31 90 VAL A O 1
ATOM 681 N N . TYR A 1 91 ? -12.868 8.732 15.861 1.00 96.12 91 TYR A N 1
ATOM 682 C CA . TYR A 1 91 ? -13.032 8.072 17.159 1.00 96.12 91 TYR A CA 1
ATOM 683 C C . TYR A 1 91 ? -12.786 9.050 18.314 1.00 96.12 91 TYR A C 1
ATOM 685 O O . TYR A 1 91 ? -12.348 10.173 18.106 1.00 96.12 91 TYR A O 1
ATOM 693 N N . GLU A 1 92 ? -13.135 8.630 19.527 1.00 96.12 92 GLU A N 1
ATOM 694 C CA . GLU A 1 92 ? -12.812 9.359 20.756 1.00 96.12 92 GLU A CA 1
ATOM 695 C C . GLU A 1 92 ? -11.557 8.736 21.383 1.00 96.12 92 GLU A C 1
ATOM 697 O O . GLU A 1 92 ? -11.346 7.521 21.261 1.00 96.12 92 GLU A O 1
ATOM 702 N N . SER A 1 93 ? -10.736 9.539 22.057 1.00 94.69 93 SER A N 1
ATOM 703 C CA . SER A 1 93 ? -9.592 9.042 22.832 1.00 94.69 93 SER A CA 1
ATOM 704 C C . SER A 1 93 ? -10.051 8.059 23.917 1.00 94.69 93 SER A C 1
ATOM 706 O O . SER A 1 93 ? -11.153 8.186 24.452 1.00 94.69 93 SER A O 1
ATOM 708 N N . ASP A 1 94 ? -9.231 7.049 24.210 1.00 95.38 94 ASP A N 1
ATOM 709 C CA . ASP A 1 94 ? -9.526 5.929 25.119 1.00 95.38 94 ASP A CA 1
ATOM 710 C C . ASP A 1 94 ? -10.753 5.073 24.725 1.00 95.38 94 ASP A C 1
ATOM 712 O O . ASP A 1 94 ? -11.190 4.192 25.474 1.00 95.38 94 ASP A O 1
ATOM 716 N N . SER A 1 95 ? -11.300 5.259 23.518 1.00 97.62 95 SER A N 1
ATOM 717 C CA . SER A 1 95 ? -12.424 4.456 23.029 1.00 97.62 95 SER A CA 1
ATOM 718 C C . SER A 1 95 ? -12.028 3.022 22.663 1.00 97.62 95 SER A C 1
ATOM 720 O O . SER A 1 95 ? -10.882 2.697 22.340 1.00 97.62 95 SER A O 1
ATOM 722 N N . THR A 1 96 ? -13.028 2.137 22.598 1.00 98.38 96 THR A N 1
ATOM 723 C CA . THR A 1 96 ? -12.852 0.769 22.083 1.00 98.38 96 THR A CA 1
ATOM 724 C C . THR A 1 96 ? -12.305 0.749 20.650 1.00 98.38 96 THR A C 1
ATOM 726 O O . THR A 1 96 ? -11.594 -0.185 20.292 1.00 98.38 96 THR A O 1
ATOM 729 N N . TYR A 1 97 ? -12.602 1.763 19.826 1.00 97.94 97 TYR A N 1
ATOM 730 C CA . TYR A 1 97 ? -12.033 1.864 18.480 1.00 97.94 97 TYR A CA 1
ATOM 731 C C . TYR A 1 97 ? -10.517 2.092 18.532 1.00 97.94 97 TYR A C 1
ATOM 733 O O . TYR A 1 97 ? -9.776 1.391 17.848 1.00 97.94 97 TYR A O 1
ATOM 741 N N . GLU A 1 98 ? -10.039 3.006 19.380 1.00 97.56 98 GLU A N 1
ATOM 742 C CA . GLU A 1 98 ? -8.602 3.247 19.547 1.00 97.56 98 GLU A CA 1
ATOM 743 C C . GLU A 1 98 ? -7.884 1.995 20.083 1.00 97.56 98 GLU A C 1
ATOM 745 O O . GLU A 1 98 ? -6.844 1.596 19.562 1.00 97.56 98 GLU A O 1
ATOM 750 N N . ALA A 1 99 ? -8.477 1.300 21.061 1.00 98.38 99 ALA A N 1
ATOM 751 C CA . ALA A 1 99 ? -7.943 0.034 21.565 1.00 98.38 99 ALA A CA 1
ATOM 752 C C . ALA A 1 99 ? -7.834 -1.042 20.461 1.00 98.38 99 ALA A C 1
ATOM 754 O O . ALA A 1 99 ? -6.823 -1.743 20.375 1.00 98.38 99 ALA A O 1
ATOM 755 N N . ASN A 1 100 ? -8.834 -1.131 19.577 1.00 98.56 100 ASN A N 1
ATOM 756 C CA . ASN A 1 100 ? -8.819 -2.035 18.424 1.00 98.56 100 ASN A CA 1
ATOM 757 C C . ASN A 1 100 ? -7.748 -1.637 17.392 1.00 98.56 100 ASN A C 1
ATOM 759 O O . ASN A 1 100 ? -7.083 -2.510 16.829 1.00 98.56 100 ASN A O 1
ATOM 763 N N . LEU A 1 101 ? -7.537 -0.336 17.166 1.00 98.12 101 LEU A N 1
ATOM 764 C CA . LEU A 1 101 ? -6.494 0.174 16.272 1.00 98.12 101 LEU A CA 1
ATOM 765 C C . LEU A 1 101 ? -5.094 -0.130 16.825 1.00 98.12 101 LEU A C 1
ATOM 767 O O . LEU A 1 101 ? -4.227 -0.596 16.087 1.00 98.12 101 LEU A O 1
ATOM 771 N N . ARG A 1 102 ? -4.903 0.038 18.138 1.00 98.12 102 ARG A N 1
ATOM 772 C CA . ARG A 1 102 ? -3.667 -0.289 18.865 1.00 98.12 102 ARG A CA 1
ATOM 773 C C . ARG A 1 102 ? -3.351 -1.789 18.848 1.00 98.12 102 ARG A C 1
ATOM 775 O O . ARG A 1 102 ? -2.188 -2.180 18.777 1.00 98.12 102 ARG A O 1
ATOM 782 N N . HIS A 1 103 ? -4.372 -2.650 18.858 1.00 98.56 103 HIS A N 1
ATOM 783 C CA . HIS A 1 103 ? -4.176 -4.082 18.628 1.00 98.56 103 HIS A CA 1
ATOM 784 C C . HIS A 1 103 ? -3.662 -4.355 17.205 1.00 98.56 103 HIS A C 1
ATOM 786 O O . HIS A 1 103 ? -2.671 -5.071 17.028 1.00 98.56 103 HIS A O 1
ATOM 792 N N . LEU A 1 104 ? -4.288 -3.751 16.191 1.00 98.44 104 LEU A N 1
ATOM 793 C CA . LEU A 1 104 ? -3.900 -3.917 14.788 1.00 98.44 104 LEU A CA 1
ATOM 794 C C . LEU A 1 104 ? -2.495 -3.384 14.486 1.00 98.44 104 LEU A C 1
ATOM 796 O O . LEU A 1 104 ? -1.742 -4.060 13.785 1.00 98.44 104 LEU A O 1
ATOM 800 N N . SER A 1 105 ? -2.102 -2.240 15.051 1.00 97.88 105 SER A N 1
ATOM 801 C CA . SER A 1 105 ? -0.754 -1.687 14.863 1.00 97.88 105 SER A CA 1
ATOM 802 C C . SER A 1 105 ? 0.348 -2.582 15.439 1.00 97.88 105 SER A C 1
ATOM 804 O O . SER A 1 105 ? 1.450 -2.619 14.897 1.00 97.88 105 SER A O 1
ATOM 806 N N . SER A 1 106 ? 0.044 -3.374 16.474 1.00 98.00 106 SER A N 1
ATOM 807 C CA . SER A 1 106 ? 0.983 -4.341 17.062 1.00 98.00 106 SER A CA 1
ATOM 808 C C . SER A 1 106 ? 1.071 -5.688 16.325 1.00 98.00 106 SER A C 1
ATOM 810 O O . SER A 1 106 ? 2.060 -6.406 16.471 1.00 98.00 106 SER A O 1
ATOM 812 N N . THR A 1 107 ? 0.054 -6.056 15.538 1.00 98.50 107 THR A N 1
ATOM 813 C CA . THR A 1 107 ? -0.081 -7.404 14.949 1.00 98.50 107 THR A CA 1
ATOM 814 C C . THR A 1 107 ? 0.063 -7.420 13.427 1.00 98.50 107 THR A C 1
ATOM 816 O O . THR A 1 107 ? 0.765 -8.278 12.882 1.00 98.50 107 THR A O 1
ATOM 819 N N . LEU A 1 108 ? -0.553 -6.465 12.724 1.00 98.56 108 LEU A N 1
ATOM 820 C CA . LEU A 1 108 ? -0.607 -6.438 11.263 1.00 98.56 108 LEU A CA 1
ATOM 821 C C . LEU A 1 108 ? 0.769 -6.248 10.583 1.00 98.56 108 LEU A C 1
ATOM 823 O O . LEU A 1 108 ? 1.012 -6.957 9.602 1.00 98.56 108 LEU A O 1
ATOM 827 N N . PRO A 1 109 ? 1.699 -5.395 11.075 1.00 98.19 109 PRO A N 1
ATOM 828 C CA . PRO A 1 109 ? 3.031 -5.256 10.476 1.00 98.19 109 PRO A CA 1
ATOM 829 C C . PRO A 1 109 ? 3.789 -6.584 10.401 1.00 98.19 109 PRO A C 1
ATOM 831 O O . PRO A 1 109 ? 4.254 -6.988 9.334 1.00 98.19 109 PRO A O 1
ATOM 834 N N . LYS A 1 110 ? 3.820 -7.322 11.516 1.00 98.38 110 LYS A N 1
ATOM 835 C CA . LYS A 1 110 ? 4.469 -8.632 11.613 1.00 98.38 110 LYS A CA 1
ATOM 836 C C . LYS A 1 110 ? 3.765 -9.697 10.772 1.00 98.38 110 LYS A C 1
ATOM 838 O O . LYS A 1 110 ? 4.430 -10.534 10.159 1.00 98.38 110 LYS A O 1
ATOM 843 N N . LYS A 1 111 ? 2.428 -9.655 10.707 1.00 98.56 111 LYS A N 1
ATOM 844 C CA . LYS A 1 111 ? 1.602 -10.540 9.868 1.00 98.56 111 LYS A CA 1
ATOM 845 C C . LYS A 1 111 ? 1.933 -10.369 8.380 1.00 98.56 111 LYS A C 1
ATOM 847 O O . LYS A 1 111 ? 2.131 -11.365 7.690 1.00 98.56 111 LYS A O 1
ATOM 852 N N . ALA A 1 112 ? 2.062 -9.128 7.907 1.00 97.81 112 ALA A N 1
ATOM 853 C CA . ALA A 1 112 ? 2.468 -8.827 6.534 1.00 97.81 112 ALA A CA 1
ATOM 854 C C . ALA A 1 112 ? 3.931 -9.217 6.266 1.00 97.81 112 ALA A C 1
ATOM 856 O O . ALA A 1 112 ? 4.207 -9.895 5.281 1.00 97.81 112 ALA A O 1
ATOM 857 N N . ALA A 1 113 ? 4.860 -8.867 7.158 1.00 97.50 113 ALA A N 1
ATOM 858 C CA . ALA A 1 113 ? 6.284 -9.177 7.007 1.00 97.50 113 ALA A CA 1
ATOM 859 C C . ALA A 1 113 ? 6.604 -10.684 7.027 1.00 97.50 113 ALA A C 1
ATOM 861 O O . ALA A 1 113 ? 7.535 -11.124 6.355 1.00 97.50 113 ALA A O 1
ATOM 862 N N . SER A 1 114 ? 5.816 -11.476 7.762 1.00 97.81 114 SER A N 1
ATOM 863 C CA . SER A 1 114 ? 5.925 -12.944 7.798 1.00 97.81 114 SER A CA 1
ATOM 864 C C . SER A 1 114 ? 5.261 -13.630 6.595 1.00 97.81 114 SER A C 1
ATOM 866 O O . SER A 1 114 ? 5.454 -14.827 6.384 1.00 97.81 114 SER A O 1
ATOM 868 N N . SER A 1 115 ? 4.464 -12.900 5.809 1.00 97.38 115 SER A N 1
ATOM 869 C CA . SER A 1 115 ? 3.782 -13.421 4.624 1.00 97.38 115 SER A CA 1
ATOM 870 C C . SER A 1 115 ? 4.745 -13.545 3.444 1.00 97.38 115 SER A C 1
ATOM 872 O O . SER A 1 115 ? 5.506 -12.626 3.135 1.00 97.38 115 SER A O 1
ATOM 874 N N . THR A 1 116 ? 4.666 -14.651 2.700 1.00 96.00 116 THR A N 1
ATOM 875 C CA . THR A 1 116 ? 5.475 -14.863 1.484 1.00 96.00 116 THR A CA 1
ATOM 876 C C . THR A 1 116 ? 5.210 -13.811 0.404 1.00 96.00 116 THR A C 1
ATOM 878 O O . THR A 1 116 ? 6.074 -13.585 -0.451 1.00 96.00 116 THR A O 1
ATOM 881 N N . THR A 1 117 ? 4.055 -13.141 0.460 1.00 94.81 117 THR A N 1
ATOM 882 C CA . THR A 1 117 ? 3.636 -12.078 -0.461 1.00 94.81 117 THR A CA 1
ATOM 883 C C . THR A 1 117 ? 3.847 -10.659 0.075 1.00 94.81 117 THR A C 1
ATOM 885 O O . THR A 1 117 ? 3.549 -9.708 -0.642 1.00 94.81 117 THR A O 1
ATOM 888 N N . LEU A 1 118 ? 4.394 -10.502 1.291 1.00 96.00 118 LEU A N 1
ATOM 889 C CA . LEU A 1 118 ? 4.578 -9.215 1.987 1.00 96.00 118 LEU A CA 1
ATOM 890 C C . LEU A 1 118 ? 3.283 -8.393 2.112 1.00 96.00 118 LEU A C 1
ATOM 892 O O . LEU A 1 118 ? 3.273 -7.162 2.034 1.00 96.00 118 LEU A O 1
ATOM 896 N N . PHE A 1 119 ? 2.179 -9.114 2.279 1.00 95.81 119 PHE A N 1
ATOM 897 C CA . PHE A 1 119 ? 0.825 -8.595 2.324 1.00 95.81 119 PHE A CA 1
ATOM 898 C C . PHE A 1 119 ? 0.033 -9.313 3.407 1.00 95.81 119 PHE A C 1
ATOM 900 O O . PHE A 1 119 ? 0.139 -10.535 3.554 1.00 95.81 119 PHE A O 1
ATOM 907 N N . ALA A 1 120 ? -0.790 -8.556 4.124 1.00 97.69 120 ALA A N 1
ATOM 908 C CA . ALA A 1 120 ? -1.796 -9.097 5.020 1.00 97.69 120 ALA A CA 1
ATOM 909 C C . ALA A 1 120 ? -3.005 -8.163 5.113 1.00 97.69 120 ALA A C 1
ATOM 911 O O . ALA A 1 120 ? -2.892 -6.942 5.004 1.00 97.69 120 ALA A O 1
ATOM 912 N N . THR A 1 121 ? -4.159 -8.756 5.391 1.00 96.88 121 THR A N 1
ATOM 913 C CA . THR A 1 121 ? -5.360 -8.054 5.838 1.00 96.88 121 THR A CA 1
ATOM 914 C C . THR A 1 121 ? -5.722 -8.508 7.244 1.00 96.88 121 THR A C 1
ATOM 916 O O . THR A 1 121 ? -5.300 -9.579 7.700 1.00 96.88 121 THR A O 1
ATOM 919 N N . ASP A 1 122 ? -6.503 -7.701 7.950 1.00 97.62 122 ASP A N 1
ATOM 920 C CA . ASP A 1 122 ? -7.115 -8.104 9.209 1.00 97.62 122 ASP A CA 1
ATOM 921 C C . ASP A 1 122 ? -8.473 -7.432 9.423 1.00 97.62 122 ASP A C 1
ATOM 923 O O . ASP A 1 122 ? -8.841 -6.477 8.731 1.00 97.62 122 ASP A O 1
ATOM 927 N N . THR A 1 123 ? -9.240 -7.945 10.377 1.00 98.00 123 THR A N 1
ATOM 928 C CA . THR A 1 123 ? -10.483 -7.324 10.832 1.00 98.00 123 THR A CA 1
ATOM 929 C C . THR A 1 123 ? -10.617 -7.528 12.331 1.00 98.00 123 THR A C 1
ATOM 931 O O . THR A 1 123 ? -10.628 -8.662 12.804 1.00 98.00 123 THR A O 1
ATOM 934 N N . HIS A 1 124 ? -10.708 -6.432 13.082 1.00 98.31 124 HIS A N 1
ATOM 935 C CA . HIS A 1 124 ? -10.708 -6.467 14.542 1.00 98.31 124 HIS A CA 1
ATOM 936 C C . HIS A 1 124 ? -11.845 -5.631 15.133 1.00 98.31 124 HIS A C 1
ATOM 938 O O . HIS A 1 124 ? -12.207 -4.587 14.591 1.00 98.31 124 HIS A O 1
ATOM 944 N N . GLY A 1 125 ? -12.398 -6.085 16.258 1.00 97.50 125 GLY A N 1
ATOM 945 C CA . GLY A 1 125 ? -13.552 -5.460 16.904 1.00 97.50 125 GLY A CA 1
ATOM 946 C C . GLY A 1 125 ? -14.907 -5.832 16.290 1.00 97.50 125 GLY A C 1
ATOM 947 O O . GLY A 1 125 ? -15.004 -6.589 15.330 1.00 97.50 125 GLY A O 1
ATOM 948 N N . ASN A 1 126 ? -15.968 -5.267 16.868 1.00 96.94 126 ASN A N 1
ATOM 949 C CA . ASN A 1 126 ? -17.362 -5.431 16.445 1.00 96.94 126 ASN A CA 1
ATOM 950 C C . ASN A 1 126 ? -18.000 -4.055 16.223 1.00 96.94 126 ASN A C 1
ATOM 952 O O . ASN A 1 126 ? -17.578 -3.085 16.850 1.00 96.94 126 ASN A O 1
ATOM 956 N N . VAL A 1 127 ? -19.036 -3.967 15.380 1.00 95.19 127 VAL A N 1
ATOM 957 C CA . VAL A 1 127 ? -19.826 -2.737 15.159 1.00 95.19 127 VAL A CA 1
ATOM 958 C C . VAL A 1 127 ? -20.277 -2.140 16.508 1.00 95.19 127 VAL A C 1
ATOM 960 O O . VAL A 1 127 ? -20.779 -2.892 17.342 1.00 95.19 127 VAL A O 1
ATOM 963 N N . PRO A 1 128 ? -20.115 -0.821 16.755 1.00 93.94 128 PRO A N 1
ATOM 964 C CA . PRO A 1 128 ? -19.654 0.234 15.836 1.00 93.94 128 PRO A CA 1
ATOM 965 C C . PRO A 1 128 ? -18.124 0.425 15.769 1.00 93.94 128 PRO A C 1
ATOM 967 O O . PRO A 1 128 ? -17.650 1.286 15.033 1.00 93.94 128 PRO A O 1
ATOM 970 N N . ASN A 1 129 ? -17.354 -0.368 16.514 1.00 97.50 129 ASN A N 1
ATOM 971 C CA . ASN A 1 129 ? -15.905 -0.236 16.703 1.00 97.50 129 ASN A CA 1
ATOM 972 C C . ASN A 1 129 ? -15.070 -1.213 15.849 1.00 97.50 129 ASN A C 1
ATOM 974 O O . ASN A 1 129 ? -13.915 -1.479 16.178 1.00 97.50 129 ASN A O 1
ATOM 978 N N . VAL A 1 130 ? -15.649 -1.789 14.791 1.00 98.00 130 VAL A N 1
ATOM 979 C CA . VAL A 1 130 ? -14.935 -2.689 13.872 1.00 98.00 130 VAL A CA 1
ATOM 980 C C . VAL A 1 130 ? -13.944 -1.904 13.012 1.00 98.00 130 VAL A C 1
ATOM 982 O O . VAL A 1 130 ? -14.243 -0.794 12.573 1.00 98.00 130 VAL A O 1
ATOM 985 N N . ILE A 1 131 ? -12.778 -2.494 12.758 1.00 98.25 131 ILE A N 1
ATOM 986 C CA . ILE A 1 131 ? -11.741 -1.962 11.874 1.00 98.25 131 ILE A CA 1
ATOM 987 C C . ILE A 1 131 ? -11.368 -3.040 10.867 1.00 98.25 131 ILE A C 1
ATOM 989 O O . ILE A 1 131 ? -10.935 -4.124 11.250 1.00 98.25 131 ILE A O 1
ATOM 993 N N . PHE A 1 132 ? -11.490 -2.716 9.587 1.00 97.00 132 PHE A N 1
ATOM 994 C CA . PHE A 1 132 ? -10.924 -3.467 8.474 1.00 97.00 132 PHE A CA 1
ATOM 995 C C . PHE A 1 132 ? -9.556 -2.866 8.159 1.00 97.00 132 PHE A C 1
ATOM 997 O O . PHE A 1 132 ? -9.433 -1.642 8.098 1.00 97.00 132 PHE A O 1
ATOM 1004 N N . ALA A 1 133 ? -8.525 -3.688 7.975 1.00 96.75 133 ALA A N 1
ATOM 1005 C CA . ALA A 1 133 ? -7.168 -3.207 7.738 1.00 96.75 133 ALA A CA 1
ATOM 1006 C C . ALA A 1 133 ? -6.436 -4.011 6.657 1.00 96.75 133 ALA A C 1
ATOM 1008 O O . ALA A 1 133 ? -6.682 -5.201 6.459 1.00 96.75 133 ALA A O 1
ATOM 1009 N N . LEU A 1 134 ? -5.527 -3.335 5.959 1.00 94.81 134 LEU A N 1
ATOM 1010 C CA . LEU A 1 134 ? -4.722 -3.851 4.860 1.00 94.81 134 LEU A CA 1
ATOM 1011 C C . LEU A 1 134 ? -3.311 -3.274 4.954 1.00 94.81 134 LEU A C 1
ATOM 1013 O O . LEU A 1 134 ? -3.135 -2.061 5.062 1.00 94.81 134 LEU A O 1
ATOM 1017 N N . ALA A 1 135 ? -2.316 -4.148 4.859 1.00 95.88 135 ALA A N 1
ATOM 1018 C CA . ALA A 1 135 ? -0.906 -3.804 4.820 1.00 95.88 135 ALA A CA 1
ATOM 1019 C C . ALA A 1 135 ? -0.242 -4.462 3.605 1.00 95.88 135 ALA A C 1
ATOM 1021 O O . ALA A 1 135 ? -0.378 -5.669 3.395 1.00 95.88 135 ALA A O 1
ATOM 1022 N N . LEU A 1 136 ? 0.486 -3.670 2.818 1.00 94.44 136 LEU A N 1
ATOM 1023 C CA . LEU A 1 136 ? 1.219 -4.106 1.630 1.00 94.44 136 LEU A CA 1
ATOM 1024 C C . LEU A 1 136 ? 2.613 -3.475 1.632 1.00 94.44 136 LEU A C 1
ATOM 1026 O O . LEU A 1 136 ? 2.732 -2.255 1.626 1.00 94.44 136 LEU A O 1
ATOM 1030 N N . CYS A 1 137 ? 3.667 -4.276 1.547 1.00 93.25 137 CYS A N 1
ATOM 1031 C CA . CYS A 1 137 ? 5.013 -3.773 1.265 1.00 93.25 137 CYS A CA 1
ATOM 1032 C C . CYS A 1 137 ? 5.367 -3.956 -0.214 1.00 93.25 137 CYS A C 1
ATOM 1034 O O . CYS A 1 137 ? 4.785 -4.795 -0.908 1.00 93.25 137 CYS A O 1
ATOM 1036 N N . ARG A 1 138 ? 6.351 -3.202 -0.716 1.00 90.56 138 ARG A N 1
ATOM 1037 C CA . ARG A 1 138 ? 6.860 -3.403 -2.077 1.00 90.56 138 ARG A CA 1
ATOM 1038 C C . ARG A 1 138 ? 7.390 -4.827 -2.245 1.00 90.56 138 ARG A C 1
ATOM 1040 O O . ARG A 1 138 ? 8.125 -5.310 -1.384 1.00 90.56 138 ARG A O 1
ATOM 1047 N N . GLY A 1 139 ? 7.029 -5.486 -3.346 1.00 87.50 139 GLY A N 1
ATOM 1048 C CA . GLY A 1 139 ? 7.204 -6.934 -3.520 1.00 87.50 139 GLY A CA 1
ATOM 1049 C C . GLY A 1 139 ? 8.647 -7.461 -3.573 1.00 87.50 139 GLY A C 1
ATOM 1050 O O . GLY A 1 139 ? 8.834 -8.675 -3.557 1.00 87.50 139 GLY A O 1
ATOM 1051 N N . ASP A 1 140 ? 9.663 -6.600 -3.598 1.00 87.88 140 ASP A N 1
ATOM 1052 C CA . ASP A 1 140 ? 11.096 -6.928 -3.488 1.00 87.88 140 ASP A CA 1
ATOM 1053 C C . ASP A 1 140 ? 11.716 -6.555 -2.119 1.00 87.88 140 ASP A C 1
ATOM 1055 O O . ASP A 1 140 ? 12.916 -6.737 -1.915 1.00 87.88 140 ASP A O 1
ATOM 1059 N N . SER A 1 141 ? 10.920 -6.048 -1.170 1.00 89.25 141 SER A N 1
ATOM 1060 C CA . SER A 1 141 ? 11.382 -5.726 0.186 1.00 89.25 141 SER A CA 1
ATOM 1061 C C . SER A 1 141 ? 11.791 -6.983 0.962 1.00 89.25 141 SER A C 1
ATOM 1063 O O . SER A 1 141 ? 11.283 -8.082 0.729 1.00 89.25 141 SER A O 1
ATOM 1065 N N . ASN A 1 142 ? 12.679 -6.824 1.945 1.00 92.69 142 ASN A N 1
ATOM 1066 C CA . ASN A 1 142 ? 12.902 -7.853 2.965 1.00 92.69 142 ASN A CA 1
ATOM 1067 C C . ASN A 1 142 ? 11.888 -7.710 4.120 1.00 92.69 142 ASN A C 1
ATOM 1069 O O . ASN A 1 142 ? 11.286 -6.649 4.298 1.00 92.69 142 ASN A O 1
ATOM 1073 N N . ALA A 1 143 ? 11.710 -8.775 4.907 1.00 95.38 143 ALA A N 1
ATOM 1074 C CA . ALA A 1 143 ? 10.718 -8.825 5.984 1.00 95.38 143 ALA A CA 1
ATOM 1075 C C . ALA A 1 143 ? 10.912 -7.715 7.035 1.00 95.38 143 ALA A C 1
ATOM 1077 O O . ALA A 1 143 ? 9.957 -7.023 7.370 1.00 95.38 143 ALA A O 1
ATOM 1078 N N . SER A 1 144 ? 12.143 -7.477 7.500 1.00 94.81 144 SER A N 1
ATOM 1079 C CA . SER A 1 144 ? 12.429 -6.463 8.526 1.00 94.81 144 SER A CA 1
ATOM 1080 C C . SER A 1 144 ? 12.160 -5.032 8.045 1.00 94.81 144 SER A C 1
ATOM 1082 O O . SER A 1 144 ? 11.621 -4.222 8.794 1.00 94.81 144 SER A O 1
ATOM 1084 N N . ALA A 1 145 ? 12.480 -4.721 6.785 1.00 91.50 145 ALA A N 1
ATOM 1085 C CA . ALA A 1 145 ? 12.155 -3.432 6.172 1.00 91.50 145 ALA A CA 1
ATOM 1086 C C . ALA A 1 145 ? 10.639 -3.253 5.969 1.00 91.50 145 ALA A C 1
ATOM 1088 O O . ALA A 1 145 ? 10.123 -2.148 6.130 1.00 91.50 145 ALA A O 1
ATOM 1089 N N . CYS A 1 146 ? 9.928 -4.340 5.654 1.00 94.25 146 CYS A N 1
ATOM 1090 C CA . CYS A 1 146 ? 8.472 -4.356 5.549 1.00 94.25 146 CYS A CA 1
ATOM 1091 C C . CYS A 1 146 ? 7.794 -4.101 6.906 1.00 94.25 146 CYS A C 1
ATOM 1093 O O . CYS A 1 146 ? 6.966 -3.198 7.014 1.00 94.25 146 CYS A O 1
ATOM 1095 N N . GLU A 1 147 ? 8.189 -4.835 7.953 1.00 96.69 147 GLU A N 1
ATOM 1096 C CA . GLU A 1 147 ? 7.669 -4.661 9.316 1.00 96.69 147 GLU A CA 1
ATOM 1097 C C . GLU A 1 147 ? 7.936 -3.242 9.827 1.00 96.69 147 GLU A C 1
ATOM 1099 O O . GLU A 1 147 ? 7.003 -2.557 10.243 1.00 96.69 147 GLU A O 1
ATOM 1104 N N . GLY A 1 148 ? 9.181 -2.764 9.707 1.00 94.75 148 GLY A N 1
ATOM 1105 C CA . GLY A 1 148 ? 9.568 -1.415 10.120 1.00 94.75 148 GLY A CA 1
ATOM 1106 C C . GLY A 1 148 ? 8.761 -0.323 9.417 1.00 94.75 148 GLY A C 1
ATOM 1107 O O . GLY A 1 148 ? 8.225 0.553 10.089 1.00 94.75 148 GLY A O 1
ATOM 1108 N N . CYS A 1 149 ? 8.599 -0.405 8.090 1.00 93.25 149 CYS A N 1
ATOM 1109 C CA . CYS A 1 149 ? 7.788 0.562 7.345 1.00 93.25 149 CYS A CA 1
ATOM 1110 C C . CYS A 1 149 ? 6.329 0.581 7.813 1.00 93.25 149 CYS A C 1
ATOM 1112 O O . CYS A 1 149 ? 5.758 1.650 8.003 1.00 93.25 149 CYS A O 1
ATOM 1114 N N . LEU A 1 150 ? 5.723 -0.590 8.024 1.00 95.69 150 LEU A N 1
ATOM 1115 C CA . LEU A 1 150 ? 4.324 -0.683 8.438 1.00 95.69 150 LEU A CA 1
ATOM 1116 C C . LEU A 1 150 ? 4.103 -0.193 9.876 1.00 95.69 150 LEU A C 1
ATOM 1118 O O . LEU A 1 150 ? 3.071 0.418 10.142 1.00 95.69 150 LEU A O 1
ATOM 1122 N N . VAL A 1 151 ? 5.068 -0.392 10.781 1.00 96.19 151 VAL A N 1
ATOM 1123 C CA . VAL A 1 151 ? 5.046 0.214 12.124 1.00 96.19 151 VAL A CA 1
ATOM 1124 C C . VAL A 1 151 ? 5.068 1.743 12.024 1.00 96.19 151 VAL A C 1
ATOM 1126 O O . VAL A 1 151 ? 4.200 2.395 12.603 1.00 96.19 151 VAL A O 1
ATOM 1129 N N . THR A 1 152 ? 5.980 2.326 11.235 1.00 93.88 152 THR A N 1
ATOM 1130 C CA . THR A 1 152 ? 5.998 3.782 11.000 1.00 93.88 152 THR A CA 1
ATOM 1131 C C . THR A 1 152 ? 4.716 4.256 10.306 1.00 93.88 152 THR A C 1
ATOM 1133 O O . THR A 1 152 ? 4.192 5.309 10.638 1.00 93.88 152 THR A O 1
ATOM 1136 N N . ALA A 1 153 ? 4.126 3.465 9.404 1.00 92.25 153 ALA A N 1
ATOM 1137 C CA . ALA A 1 153 ? 2.867 3.804 8.739 1.00 92.25 153 ALA A CA 1
ATOM 1138 C C . ALA A 1 153 ? 1.668 3.913 9.688 1.00 92.25 153 ALA A C 1
ATOM 1140 O O . ALA A 1 153 ? 0.808 4.765 9.471 1.00 92.25 153 ALA A O 1
ATOM 1141 N N . PHE A 1 154 ? 1.608 3.091 10.740 1.00 94.81 154 PHE A N 1
ATOM 1142 C CA . PHE A 1 154 ? 0.601 3.258 11.789 1.00 94.81 154 PHE A CA 1
ATOM 1143 C C . PHE A 1 154 ? 0.844 4.528 12.613 1.00 94.81 154 PHE A C 1
ATOM 1145 O O . PHE A 1 154 ? -0.125 5.194 12.971 1.00 94.81 154 PHE A O 1
ATOM 1152 N N . GLN A 1 155 ? 2.104 4.872 12.895 1.00 93.69 155 GLN A N 1
ATOM 1153 C CA . GLN A 1 155 ? 2.465 6.081 13.641 1.00 93.69 155 GLN A CA 1
ATOM 1154 C C . GLN A 1 155 ? 2.134 7.351 12.841 1.00 93.69 155 GLN A C 1
ATOM 1156 O O . GLN A 1 155 ? 1.199 8.063 13.201 1.00 93.69 155 GLN A O 1
ATOM 1161 N N . ASP A 1 156 ? 2.781 7.559 11.688 1.00 91.56 156 ASP A N 1
ATOM 1162 C CA . ASP A 1 156 ? 2.537 8.700 10.794 1.00 91.56 156 ASP A CA 1
ATOM 1163 C C . ASP A 1 156 ? 1.058 8.812 10.390 1.00 91.56 156 ASP A C 1
ATOM 1165 O O . ASP A 1 156 ? 0.542 9.913 10.205 1.00 91.56 156 ASP A O 1
ATOM 1169 N N . GLY A 1 157 ? 0.360 7.681 10.245 1.00 90.69 157 GLY A N 1
ATOM 1170 C CA . GLY A 1 157 ? -1.067 7.659 9.937 1.00 90.69 157 GLY A CA 1
ATOM 1171 C C . GLY A 1 157 ? -1.933 8.267 11.039 1.00 90.69 157 GLY A C 1
ATOM 1172 O O . GLY A 1 157 ? -2.891 8.963 10.723 1.00 90.69 157 GLY A O 1
ATOM 1173 N N . GLN A 1 158 ? -1.600 8.041 12.310 1.00 91.56 158 GLN A N 1
ATOM 1174 C CA . GLN A 1 158 ? -2.298 8.662 13.442 1.00 91.56 158 GLN A CA 1
ATOM 1175 C C . GLN A 1 158 ? -1.852 10.119 13.638 1.00 91.56 158 GLN A C 1
ATOM 1177 O O . GLN A 1 158 ? -2.698 10.975 13.871 1.00 91.56 158 GLN A O 1
ATOM 1182 N N . ASP A 1 159 ? -0.564 10.420 13.450 1.00 91.88 159 ASP A N 1
ATOM 1183 C CA . ASP A 1 159 ? -0.023 11.777 13.621 1.00 91.88 159 ASP A CA 1
ATOM 1184 C C . ASP A 1 159 ? -0.538 12.764 12.553 1.00 91.88 159 ASP A C 1
ATOM 1186 O O . ASP A 1 159 ? -0.786 13.931 12.851 1.00 91.88 159 ASP A O 1
ATOM 1190 N N . ASN A 1 160 ? -0.731 12.306 11.309 1.00 91.12 160 ASN A N 1
ATOM 1191 C CA . ASN A 1 160 ? -1.208 13.146 10.201 1.00 91.12 160 ASN A CA 1
ATOM 1192 C C . ASN A 1 160 ? -2.726 13.054 9.955 1.00 91.12 160 ASN A C 1
ATOM 1194 O O . ASN A 1 160 ? -3.291 13.944 9.321 1.00 91.12 160 ASN A O 1
ATOM 1198 N N . CYS A 1 161 ? -3.392 11.998 10.434 1.00 92.06 161 CYS A N 1
ATOM 1199 C CA . CYS A 1 161 ? -4.850 11.850 10.394 1.00 92.06 161 CYS A CA 1
ATOM 1200 C C . CYS A 1 161 ? -5.400 11.594 11.808 1.00 92.06 161 CYS A C 1
ATOM 1202 O O . CYS A 1 161 ? -5.928 10.501 12.057 1.00 92.06 161 CYS A O 1
ATOM 1204 N N . PRO A 1 162 ? -5.282 12.577 12.726 1.00 93.25 162 PRO A N 1
ATOM 1205 C CA . PRO A 1 162 ? -5.676 12.420 14.122 1.00 93.25 162 PRO A CA 1
ATOM 1206 C C . PRO A 1 162 ? -7.123 11.944 14.237 1.00 93.25 162 PRO A C 1
ATOM 1208 O O . PRO A 1 162 ? -8.021 12.440 13.553 1.00 93.25 162 PRO A O 1
ATOM 1211 N N . ASP A 1 163 ? -7.307 10.924 15.071 1.00 94.00 163 ASP A N 1
ATOM 1212 C CA . ASP A 1 163 ? -8.575 10.267 15.393 1.00 94.00 163 ASP A CA 1
ATOM 1213 C C . ASP A 1 163 ? -9.403 9.742 14.200 1.00 94.00 163 ASP A C 1
ATOM 1215 O O . ASP A 1 163 ? -10.562 9.356 14.364 1.00 94.00 163 ASP A O 1
ATOM 1219 N N . SER A 1 164 ? -8.854 9.682 12.981 1.00 95.56 164 SER A N 1
ATOM 1220 C CA . SER A 1 164 ? -9.625 9.310 11.787 1.00 95.56 164 SER A CA 1
ATOM 1221 C C . SER A 1 164 ? -9.987 7.819 11.741 1.00 95.56 164 SER A C 1
ATOM 1223 O O . SER A 1 164 ? -9.164 6.937 11.991 1.00 95.56 164 SER A O 1
ATOM 1225 N N . LYS A 1 165 ? -11.228 7.513 11.337 1.00 96.25 165 LYS A N 1
ATOM 1226 C CA . LYS A 1 165 ? -11.717 6.143 11.090 1.00 96.25 165 LYS A CA 1
ATOM 1227 C C . LYS A 1 165 ? -11.549 5.667 9.637 1.00 96.25 165 LYS A C 1
ATOM 1229 O O . LYS A 1 165 ? -12.128 4.642 9.272 1.00 96.25 165 LYS A O 1
ATOM 1234 N N . ASP A 1 166 ? -10.800 6.375 8.792 1.00 93.31 166 ASP A N 1
ATOM 1235 C CA . ASP A 1 166 ? -10.388 5.929 7.448 1.00 93.31 166 ASP A CA 1
ATOM 1236 C C . ASP A 1 166 ? -9.049 6.575 7.089 1.00 93.31 166 ASP A C 1
ATOM 1238 O O . ASP A 1 166 ? -9.009 7.667 6.531 1.00 93.31 166 ASP A O 1
ATOM 1242 N N . THR A 1 167 ? -7.945 5.893 7.367 1.00 92.62 167 THR A N 1
ATOM 1243 C CA . THR A 1 167 ? -6.602 6.408 7.081 1.00 92.62 167 THR A CA 1
ATOM 1244 C C . THR A 1 167 ? -5.917 5.527 6.055 1.00 92.62 167 THR A C 1
ATOM 1246 O O . THR A 1 167 ? -6.007 4.299 6.083 1.00 92.62 167 THR A O 1
ATOM 1249 N N . THR A 1 168 ? -5.220 6.155 5.114 1.00 90.81 168 THR A N 1
ATOM 1250 C CA . THR A 1 168 ? -4.340 5.488 4.150 1.00 90.81 168 THR A CA 1
ATOM 1251 C C . THR A 1 168 ? -2.990 6.189 4.159 1.00 90.81 168 THR A C 1
ATOM 1253 O O . THR A 1 168 ? -2.965 7.412 4.120 1.00 90.81 168 THR A O 1
ATOM 1256 N N . VAL A 1 169 ? -1.884 5.450 4.204 1.00 88.31 169 VAL A N 1
ATOM 1257 C CA . VAL A 1 169 ? -0.522 6.008 4.183 1.00 88.31 169 VAL A CA 1
ATOM 1258 C C . VAL A 1 169 ? 0.295 5.282 3.126 1.00 88.31 169 VAL A C 1
ATOM 1260 O O . VAL A 1 169 ? 0.303 4.051 3.099 1.00 88.31 169 VAL A O 1
ATOM 1263 N N . TYR A 1 170 ? 0.994 6.040 2.282 1.00 83.75 170 TYR A N 1
ATOM 1264 C CA . TYR A 1 170 ? 1.944 5.536 1.288 1.00 83.75 170 TYR A CA 1
ATOM 1265 C C . TYR A 1 170 ? 3.345 6.085 1.573 1.00 83.75 170 TYR A C 1
ATOM 1267 O O . TYR A 1 170 ? 3.475 7.285 1.802 1.00 83.75 170 TYR A O 1
ATOM 1275 N N . TYR A 1 171 ? 4.387 5.254 1.492 1.00 75.88 171 TYR A N 1
ATOM 1276 C CA . TYR A 1 171 ? 5.786 5.692 1.629 1.00 75.88 171 TYR A CA 1
ATOM 1277 C C . TYR A 1 171 ? 6.568 5.672 0.316 1.00 75.88 171 TYR A C 1
ATOM 1279 O O . TYR A 1 171 ? 6.420 4.767 -0.505 1.00 75.88 171 TYR A O 1
ATOM 1287 N N . ASN A 1 172 ? 7.486 6.631 0.168 1.00 61.62 172 ASN A N 1
ATOM 1288 C CA . ASN A 1 172 ? 8.472 6.674 -0.915 1.00 61.62 172 ASN A CA 1
ATOM 1289 C C . ASN A 1 172 ? 9.742 5.854 -0.606 1.00 61.62 172 ASN A C 1
ATOM 1291 O O . ASN A 1 172 ? 10.189 5.053 -1.427 1.00 61.62 172 ASN A O 1
ATOM 1295 N N . GLY A 1 173 ? 10.343 6.089 0.570 1.00 58.44 173 GLY A N 1
ATOM 1296 C CA . GLY A 1 173 ? 11.714 5.667 0.894 1.00 58.44 173 GLY A CA 1
ATOM 1297 C C . GLY A 1 173 ? 11.878 4.151 1.007 1.00 58.44 173 GLY A C 1
ATOM 1298 O O . GLY A 1 173 ? 12.569 3.538 0.196 1.00 58.44 173 GLY A O 1
ATOM 1299 N N . ASN A 1 174 ? 11.187 3.556 1.981 1.00 63.94 174 ASN A N 1
ATOM 1300 C CA . ASN A 1 174 ? 10.897 2.126 2.025 1.00 63.94 174 ASN A CA 1
ATOM 1301 C C . ASN A 1 174 ? 9.425 1.978 1.630 1.00 63.94 174 ASN A C 1
ATOM 1303 O O . ASN A 1 174 ? 8.569 2.242 2.465 1.00 63.94 174 ASN A O 1
ATOM 1307 N N . PRO A 1 175 ? 9.088 1.670 0.370 1.00 77.50 175 PRO A N 1
ATOM 1308 C CA . PRO A 1 175 ? 7.699 1.711 -0.067 1.00 77.50 175 PRO A CA 1
ATOM 1309 C C . PRO A 1 175 ? 6.849 0.604 0.569 1.00 77.50 175 PRO A C 1
ATOM 1311 O O . PRO A 1 175 ? 6.954 -0.575 0.225 1.00 77.50 175 PRO A O 1
ATOM 1314 N N . CYS A 1 176 ? 5.958 1.015 1.465 1.00 88.81 176 CYS A N 1
ATOM 1315 C CA . CYS A 1 176 ? 4.802 0.252 1.910 1.00 88.81 176 CYS A CA 1
ATOM 1316 C C . CYS A 1 176 ? 3.541 1.125 1.872 1.00 88.81 176 CYS A C 1
ATOM 1318 O O . CYS A 1 176 ? 3.601 2.353 1.749 1.00 88.81 176 CYS A O 1
ATOM 1320 N N . MET A 1 177 ? 2.398 0.456 1.960 1.00 90.69 177 MET A N 1
ATOM 1321 C CA . MET A 1 177 ? 1.069 1.024 2.054 1.00 90.69 177 MET A CA 1
ATOM 1322 C C . MET A 1 177 ? 0.355 0.411 3.258 1.00 90.69 177 MET A C 1
ATOM 1324 O O . MET A 1 177 ? 0.295 -0.813 3.401 1.00 90.69 177 MET A O 1
ATOM 1328 N N . LEU A 1 178 ? -0.240 1.272 4.076 1.00 94.00 178 LEU A N 1
ATOM 1329 C CA . LEU A 1 178 ? -1.191 0.903 5.117 1.00 94.00 178 LEU A CA 1
ATOM 1330 C C . LEU A 1 178 ? -2.548 1.523 4.784 1.00 94.00 178 LEU A C 1
ATOM 1332 O O . LEU A 1 178 ? -2.617 2.693 4.409 1.00 94.00 178 LEU A O 1
ATOM 1336 N N . ARG A 1 179 ? -3.634 0.774 4.980 1.00 93.69 179 ARG A N 1
ATOM 1337 C CA . ARG A 1 179 ? -4.988 1.328 5.056 1.00 93.69 179 ARG A CA 1
ATOM 1338 C C . ARG A 1 179 ? -5.771 0.675 6.183 1.00 93.69 179 ARG A C 1
ATOM 1340 O O . ARG A 1 179 ? -5.760 -0.546 6.304 1.00 93.69 179 ARG A O 1
ATOM 1347 N N . PHE A 1 180 ? -6.506 1.472 6.948 1.00 95.31 180 PHE A N 1
ATOM 1348 C CA . PHE A 1 180 ? -7.517 0.975 7.876 1.00 95.31 180 PHE A CA 1
ATOM 1349 C C . PHE A 1 180 ? -8.796 1.806 7.786 1.00 95.31 180 PHE A C 1
ATOM 1351 O O . PHE A 1 180 ? -8.734 3.005 7.519 1.00 95.31 180 PHE A O 1
ATOM 1358 N N . SER A 1 181 ? -9.958 1.184 8.000 1.00 94.81 181 SER A N 1
ATOM 1359 C CA . SER A 1 181 ? -11.228 1.903 8.109 1.00 94.81 181 SER A CA 1
ATOM 1360 C C . SER A 1 181 ? -12.304 1.140 8.886 1.00 94.81 181 SER A C 1
ATOM 1362 O O . SER A 1 181 ? -12.325 -0.089 8.890 1.00 94.81 181 SER A O 1
ATOM 1364 N N . ASN A 1 182 ? -13.257 1.868 9.473 1.00 95.31 182 ASN A N 1
ATOM 1365 C CA . ASN A 1 182 ? -14.533 1.326 9.962 1.00 95.31 182 ASN A CA 1
ATOM 1366 C C . ASN A 1 182 ? -15.502 0.886 8.843 1.00 95.31 182 ASN A C 1
ATOM 1368 O O . ASN A 1 182 ? -16.494 0.211 9.122 1.00 95.31 182 ASN A O 1
ATOM 1372 N N . LYS A 1 183 ? -15.247 1.254 7.581 1.00 92.94 183 LYS A N 1
ATOM 1373 C CA . LYS A 1 183 ? -15.987 0.761 6.409 1.00 92.94 183 LYS A CA 1
ATOM 1374 C C . LYS A 1 183 ? -15.288 -0.466 5.825 1.00 92.94 183 LYS A C 1
ATOM 1376 O O . LYS A 1 183 ? -14.066 -0.480 5.697 1.00 92.94 183 LYS A O 1
ATOM 1381 N N . ASN A 1 184 ? -16.062 -1.476 5.421 1.00 91.31 184 ASN A N 1
ATOM 1382 C CA . ASN A 1 184 ? -15.524 -2.712 4.847 1.00 91.31 184 ASN A CA 1
ATOM 1383 C C . ASN A 1 184 ? -15.044 -2.519 3.398 1.00 91.31 184 ASN A C 1
ATOM 1385 O O . ASN A 1 184 ? -15.667 -2.999 2.453 1.00 91.31 184 ASN A O 1
ATOM 1389 N N . PHE A 1 185 ? -13.905 -1.847 3.231 1.00 87.06 185 PHE A N 1
ATOM 1390 C CA . PHE A 1 185 ? -13.226 -1.732 1.941 1.00 87.06 185 PHE A CA 1
ATOM 1391 C C . PHE A 1 185 ? -12.568 -3.046 1.495 1.00 87.06 185 PHE A C 1
ATOM 1393 O O . PHE A 1 185 ? -12.057 -3.095 0.385 1.00 87.06 185 PHE A O 1
ATOM 1400 N N . LEU A 1 186 ? -12.549 -4.104 2.323 1.00 87.44 186 LEU A N 1
ATOM 1401 C CA . LEU A 1 186 ? -11.995 -5.416 1.962 1.00 87.44 186 LEU A CA 1
ATOM 1402 C C . LEU 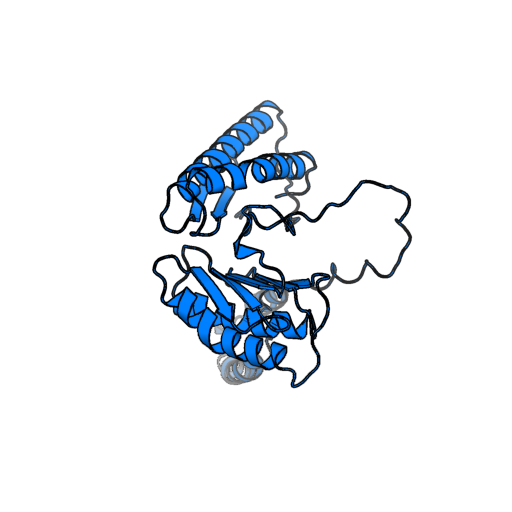A 1 186 ? -12.967 -6.248 1.106 1.00 87.44 186 LEU A C 1
ATOM 1404 O O . LEU A 1 186 ? -12.518 -7.088 0.327 1.00 87.44 186 LEU A O 1
ATOM 1408 N N . ALA A 1 187 ? -14.272 -5.971 1.168 1.00 83.31 187 ALA A N 1
ATOM 1409 C CA . ALA A 1 187 ? -15.291 -6.680 0.391 1.00 83.31 187 ALA A CA 1
ATOM 1410 C C . ALA A 1 187 ? -15.391 -6.268 -1.096 1.00 83.31 187 ALA A C 1
ATOM 1412 O O . ALA A 1 187 ? -15.952 -7.026 -1.882 1.00 83.31 187 ALA A O 1
ATOM 1413 N N . THR A 1 188 ? -14.873 -5.099 -1.494 1.00 70.50 188 THR A N 1
ATOM 1414 C CA . THR A 1 188 ? -15.093 -4.503 -2.829 1.00 70.50 188 THR A CA 1
ATOM 1415 C C . THR A 1 188 ? -13.801 -4.332 -3.629 1.00 70.50 188 THR A C 1
ATOM 1417 O O . THR A 1 188 ? -12.855 -3.700 -3.168 1.00 70.50 188 THR A O 1
ATOM 1420 N N . THR A 1 189 ? -13.749 -4.813 -4.872 1.00 62.22 189 THR A N 1
ATOM 1421 C CA . THR A 1 189 ? -12.600 -4.629 -5.789 1.00 62.22 189 THR A CA 1
ATOM 1422 C C . THR A 1 189 ? -12.551 -3.231 -6.441 1.00 62.22 189 THR A C 1
ATOM 1424 O O . THR A 1 189 ? -11.927 -3.058 -7.492 1.00 62.22 189 THR A O 1
ATOM 1427 N N . ASP A 1 190 ? -13.205 -2.246 -5.813 1.00 52.84 190 ASP A N 1
ATOM 1428 C CA . ASP A 1 190 ? -13.511 -0.916 -6.347 1.00 52.84 190 ASP A CA 1
ATOM 1429 C C . ASP A 1 190 ? -12.500 0.162 -5.952 1.00 52.84 190 ASP A C 1
ATOM 1431 O O . ASP A 1 190 ? -12.050 0.261 -4.813 1.00 52.84 190 ASP A O 1
ATOM 1435 N N . ASN A 1 191 ? -12.233 1.053 -6.900 1.00 53.34 191 ASN A N 1
ATOM 1436 C CA . ASN A 1 191 ? -11.191 2.070 -6.869 1.00 53.34 191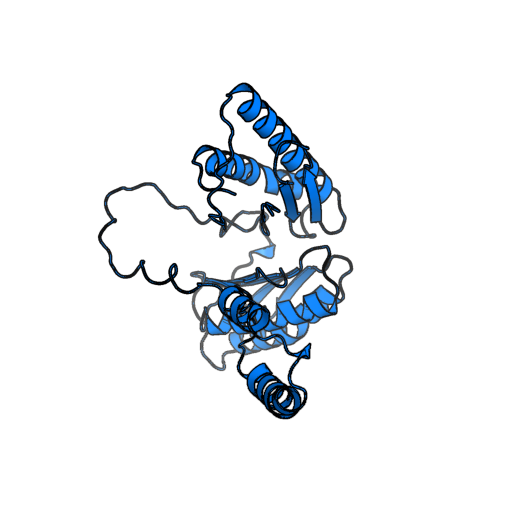 ASN A CA 1
ATOM 1437 C C . ASN A 1 191 ? -11.571 3.357 -6.028 1.00 53.34 191 ASN A C 1
ATOM 1439 O O . ASN A 1 191 ? -12.008 4.316 -6.643 1.00 53.34 191 ASN A O 1
ATOM 1443 N N . ASP A 1 192 ? -11.374 3.441 -4.676 1.00 49.25 192 ASP A N 1
ATOM 1444 C CA . ASP A 1 192 ? -11.691 4.597 -3.741 1.00 49.25 192 ASP A CA 1
ATOM 1445 C C . ASP A 1 192 ? -10.844 5.928 -3.730 1.00 49.25 192 ASP A C 1
ATOM 1447 O O . ASP A 1 192 ? -11.393 6.968 -4.049 1.00 49.25 192 ASP A O 1
ATOM 1451 N N . LYS A 1 193 ? -9.530 5.990 -3.372 1.00 54.25 193 LYS A N 1
ATOM 1452 C CA . LYS A 1 193 ? -8.582 7.190 -3.405 1.00 54.25 193 LYS A CA 1
ATOM 1453 C C . LYS A 1 193 ? -7.261 7.166 -4.335 1.00 54.25 193 LYS A C 1
ATOM 1455 O O . LYS A 1 193 ? -6.223 6.745 -3.834 1.00 54.25 193 LYS A O 1
ATOM 1460 N N . ILE A 1 194 ? -7.223 7.586 -5.643 1.00 53.03 194 ILE A N 1
ATOM 1461 C CA . ILE A 1 194 ? -6.052 7.562 -6.621 1.00 53.03 194 ILE A CA 1
ATOM 1462 C C . ILE A 1 194 ? -4.956 8.513 -6.156 1.00 53.03 194 ILE A C 1
ATOM 1464 O O . ILE A 1 194 ? -5.210 9.705 -6.013 1.00 53.03 194 ILE A O 1
ATOM 1468 N N . LEU A 1 195 ? -3.725 8.003 -6.069 1.00 55.66 195 LEU A N 1
ATOM 1469 C CA . LEU A 1 195 ? -2.523 8.801 -5.866 1.00 55.66 195 LEU A CA 1
ATOM 1470 C C . LEU A 1 195 ? -1.647 8.780 -7.130 1.00 55.66 195 LEU A C 1
ATOM 1472 O O . LEU A 1 195 ? -1.096 7.745 -7.493 1.00 55.66 195 LEU A O 1
ATOM 1476 N N . VAL A 1 196 ? -1.520 9.932 -7.794 1.00 54.66 196 VAL A N 1
ATOM 1477 C CA . VAL A 1 196 ? -0.514 10.169 -8.843 1.00 54.66 196 VAL A CA 1
ATOM 1478 C C . VAL A 1 196 ? 0.538 11.103 -8.263 1.00 54.66 196 VAL A C 1
ATOM 1480 O O . VAL A 1 196 ? 0.230 12.242 -7.921 1.00 54.66 196 VAL A O 1
ATOM 1483 N N . ILE A 1 197 ? 1.776 10.624 -8.164 1.00 56.25 197 ILE A N 1
ATOM 1484 C CA . ILE A 1 197 ? 2.937 11.428 -7.773 1.00 56.25 197 ILE A CA 1
ATOM 1485 C C . ILE A 1 197 ? 3.808 11.576 -9.016 1.00 56.25 197 ILE A C 1
ATOM 1487 O O . ILE A 1 197 ? 4.561 10.668 -9.359 1.00 56.25 197 ILE A O 1
ATOM 1491 N N . ALA A 1 198 ? 3.690 12.711 -9.702 1.00 52.88 198 ALA A N 1
ATOM 1492 C CA . ALA A 1 198 ? 4.610 13.074 -10.773 1.00 52.88 198 ALA A CA 1
ATOM 1493 C C . ALA A 1 198 ? 5.850 13.736 -10.158 1.00 52.88 198 ALA A C 1
ATOM 1495 O O . ALA A 1 198 ? 5.726 14.672 -9.367 1.00 52.88 198 ALA A O 1
ATOM 1496 N N . THR A 1 199 ? 7.046 13.261 -10.512 1.00 47.53 199 THR A N 1
ATOM 1497 C CA . THR A 1 199 ? 8.293 13.919 -10.098 1.00 47.53 199 THR A CA 1
ATOM 1498 C C . THR A 1 199 ? 8.784 14.796 -11.241 1.00 47.53 199 THR A C 1
ATOM 1500 O O . THR A 1 199 ? 9.305 14.286 -12.230 1.00 47.53 199 THR A O 1
ATOM 1503 N N . PHE A 1 200 ? 8.642 16.116 -11.103 1.00 42.69 200 PHE A N 1
ATOM 1504 C CA . PHE A 1 200 ? 9.037 17.098 -12.121 1.00 42.69 200 PHE A CA 1
ATOM 1505 C C . PHE A 1 200 ? 10.564 17.300 -12.174 1.00 42.69 200 PHE A C 1
ATOM 1507 O O . PHE A 1 200 ? 11.076 18.405 -12.000 1.00 42.69 200 PHE A O 1
ATOM 1514 N N . ALA A 1 201 ? 11.324 16.235 -12.433 1.00 44.66 201 ALA A N 1
ATOM 1515 C CA . ALA A 1 201 ? 12.606 16.420 -13.094 1.00 44.66 201 ALA A CA 1
ATOM 1516 C C . ALA A 1 201 ? 12.276 16.910 -14.507 1.00 44.66 201 ALA A C 1
ATOM 1518 O O . ALA A 1 201 ? 11.657 16.173 -15.273 1.00 44.66 201 ALA A O 1
ATOM 1519 N N . SER A 1 202 ? 12.622 18.159 -14.826 1.00 41.22 202 SER A N 1
ATOM 1520 C CA . SER A 1 202 ? 12.374 18.751 -16.141 1.00 41.22 202 SER A CA 1
ATOM 1521 C C . SER A 1 202 ? 13.026 17.884 -17.215 1.00 41.22 202 SER A C 1
ATOM 1523 O O . SER A 1 202 ? 14.241 17.933 -17.418 1.00 41.22 202 SER A O 1
ATOM 1525 N N . MET A 1 203 ? 12.215 17.060 -17.878 1.00 45.62 203 MET A N 1
ATOM 1526 C CA . MET A 1 203 ? 12.651 16.214 -18.976 1.00 45.62 203 MET A CA 1
ATOM 1527 C C . MET A 1 203 ? 12.846 17.095 -20.209 1.00 45.62 203 MET A C 1
ATOM 1529 O O . MET A 1 203 ? 12.040 17.074 -21.137 1.00 45.62 203 MET A O 1
ATOM 1533 N N . GLU A 1 204 ? 13.963 17.829 -20.235 1.00 44.09 204 GLU A N 1
ATOM 1534 C CA . GLU A 1 204 ? 14.591 18.321 -21.464 1.00 44.09 204 GLU A CA 1
ATOM 1535 C C . GLU A 1 204 ? 15.089 17.117 -22.275 1.00 44.09 204 GLU A C 1
ATOM 1537 O O . GLU A 1 204 ? 16.280 16.871 -22.452 1.00 44.09 204 GLU A O 1
ATOM 1542 N N . MET A 1 205 ? 14.145 16.306 -22.744 1.00 50.91 205 MET A N 1
ATOM 1543 C CA . MET A 1 205 ? 14.399 15.265 -23.718 1.00 50.91 205 MET A CA 1
ATOM 1544 C C . MET A 1 205 ? 14.662 15.972 -25.047 1.00 50.91 205 MET A C 1
ATOM 1546 O O . MET A 1 205 ? 13.755 16.638 -25.552 1.00 50.91 205 MET A O 1
ATOM 1550 N N . PRO A 1 206 ? 15.843 15.812 -25.673 1.00 45.53 206 PRO A N 1
ATOM 1551 C CA . PRO A 1 206 ? 16.122 16.363 -26.995 1.00 45.53 206 PRO A CA 1
ATOM 1552 C C . PRO A 1 206 ? 15.416 15.529 -28.084 1.00 45.53 206 PRO A C 1
ATOM 1554 O O . PRO A 1 206 ? 16.030 15.014 -29.020 1.00 45.53 206 PRO A O 1
ATOM 1557 N N . LEU A 1 207 ? 14.092 15.385 -27.970 1.00 52.50 207 LEU A N 1
ATOM 1558 C CA . LEU A 1 207 ? 13.189 14.703 -28.901 1.00 52.50 207 LEU A CA 1
ATOM 1559 C C . LEU A 1 207 ? 12.900 15.589 -30.123 1.00 52.50 207 LEU A C 1
ATOM 1561 O O . LEU A 1 207 ? 11.764 15.750 -30.555 1.00 52.50 207 LEU A O 1
ATOM 1565 N N . ASN A 1 208 ? 13.958 16.130 -30.730 1.00 49.09 208 ASN A N 1
ATOM 1566 C CA . ASN A 1 208 ? 13.908 17.113 -31.819 1.00 49.09 208 ASN A CA 1
ATOM 1567 C C . ASN A 1 208 ? 13.443 16.529 -33.180 1.00 49.09 208 ASN A C 1
ATOM 1569 O O . ASN A 1 208 ? 13.723 17.086 -34.236 1.00 49.09 208 ASN A O 1
ATOM 1573 N N . THR A 1 209 ? 12.781 15.363 -33.174 1.00 52.62 209 THR A N 1
ATOM 1574 C CA . THR A 1 209 ? 12.279 14.637 -34.357 1.00 52.62 209 THR A CA 1
ATOM 1575 C C . THR A 1 209 ? 11.038 13.819 -33.975 1.00 52.62 209 THR A C 1
ATOM 1577 O O . THR A 1 209 ? 11.130 12.973 -33.083 1.00 52.62 209 THR A O 1
ATOM 1580 N N . SER A 1 210 ? 9.892 14.007 -34.650 1.00 57.47 210 SER A N 1
ATOM 1581 C CA . SER A 1 210 ? 8.640 13.322 -34.252 1.00 57.47 210 SER A CA 1
ATOM 1582 C C . SER A 1 210 ? 8.738 11.791 -34.353 1.00 57.47 210 SER A C 1
ATOM 1584 O O . SER A 1 210 ? 8.238 11.089 -33.483 1.00 57.47 210 SER A O 1
ATOM 1586 N N . ILE A 1 211 ? 9.508 11.266 -35.313 1.00 55.41 211 ILE A N 1
ATOM 1587 C CA . ILE A 1 211 ? 9.780 9.823 -35.461 1.00 55.41 211 ILE A CA 1
ATOM 1588 C C . ILE A 1 211 ? 10.377 9.216 -34.173 1.00 55.41 211 ILE A C 1
ATOM 1590 O O . ILE A 1 211 ? 10.060 8.084 -33.800 1.00 55.41 211 ILE A O 1
ATOM 1594 N N . ARG A 1 212 ? 11.229 9.967 -33.459 1.00 63.84 212 ARG A N 1
ATOM 1595 C CA . ARG A 1 212 ? 11.835 9.528 -32.190 1.00 63.84 212 ARG A CA 1
ATOM 1596 C C . ARG A 1 212 ? 10.834 9.580 -31.035 1.00 63.84 212 ARG A C 1
ATOM 1598 O O . ARG A 1 212 ? 10.902 8.732 -30.149 1.00 63.84 212 ARG A O 1
ATOM 1605 N N . HIS A 1 213 ? 9.900 10.530 -31.075 1.00 67.88 213 HIS A N 1
ATOM 1606 C CA . HIS A 1 213 ? 8.796 10.641 -30.124 1.00 67.88 213 HIS A CA 1
ATOM 1607 C C . HIS A 1 213 ? 7.863 9.427 -30.232 1.00 67.88 213 HIS A C 1
ATOM 1609 O O . HIS A 1 213 ? 7.654 8.725 -29.245 1.00 67.88 213 HIS A O 1
ATOM 1615 N N . ASP A 1 214 ? 7.402 9.094 -31.439 1.00 73.06 214 ASP A N 1
ATOM 1616 C CA . ASP A 1 214 ? 6.502 7.955 -31.672 1.00 73.06 214 ASP A CA 1
ATOM 1617 C C . ASP A 1 214 ? 7.168 6.612 -31.333 1.00 73.06 214 ASP A C 1
ATOM 1619 O O . ASP A 1 214 ? 6.564 5.752 -30.688 1.00 73.06 214 ASP A O 1
ATOM 1623 N N . SER A 1 215 ? 8.455 6.464 -31.670 1.00 78.19 215 SER A N 1
ATOM 1624 C CA . SER A 1 215 ? 9.256 5.292 -31.289 1.00 78.19 215 SER A CA 1
ATOM 1625 C C . SER A 1 215 ? 9.370 5.140 -29.767 1.00 78.19 215 SER A C 1
ATOM 1627 O O . SER A 1 215 ? 9.200 4.040 -29.241 1.00 78.19 215 SER A O 1
ATOM 1629 N N . PHE A 1 216 ? 9.617 6.235 -29.035 1.00 76.38 216 PHE A N 1
ATOM 1630 C CA . PHE A 1 216 ? 9.673 6.208 -27.572 1.00 76.38 216 PHE A CA 1
ATOM 1631 C C . PHE A 1 216 ? 8.311 5.871 -26.953 1.00 76.38 216 PHE A C 1
ATOM 1633 O O . PHE A 1 216 ? 8.249 5.022 -26.066 1.00 76.38 216 PHE A O 1
ATOM 1640 N N . ARG A 1 217 ? 7.215 6.452 -27.461 1.00 78.62 217 ARG A N 1
ATOM 1641 C CA . ARG A 1 217 ? 5.844 6.137 -27.019 1.00 78.62 217 ARG A CA 1
ATOM 1642 C C . ARG A 1 217 ? 5.522 4.656 -27.174 1.00 78.62 217 ARG A C 1
ATOM 1644 O O . ARG A 1 217 ? 4.997 4.050 -26.244 1.00 78.62 217 ARG A O 1
ATOM 1651 N N . PHE A 1 218 ? 5.877 4.059 -28.312 1.00 83.38 218 PHE A N 1
ATOM 1652 C CA . PHE A 1 218 ? 5.672 2.632 -28.558 1.00 83.38 218 PHE A CA 1
ATOM 1653 C C . PHE A 1 218 ? 6.494 1.745 -27.608 1.00 83.38 218 PHE A C 1
ATOM 1655 O O . PHE A 1 218 ? 5.969 0.781 -27.043 1.00 83.38 218 PHE A O 1
ATOM 1662 N N . LEU A 1 219 ? 7.769 2.081 -27.379 1.00 84.00 219 LEU A N 1
ATOM 1663 C CA . LEU A 1 219 ? 8.628 1.353 -26.440 1.00 84.00 219 LEU A CA 1
ATOM 1664 C C . LEU A 1 219 ? 8.132 1.475 -24.992 1.00 84.00 219 LEU A C 1
ATOM 1666 O O . LEU A 1 219 ? 8.103 0.479 -24.274 1.00 84.00 219 LEU A O 1
ATOM 1670 N N . LEU A 1 220 ? 7.683 2.662 -24.582 1.00 79.94 220 LEU A N 1
ATOM 1671 C CA . LEU A 1 220 ? 7.075 2.911 -23.276 1.00 79.94 220 LEU A CA 1
ATOM 1672 C C . LEU A 1 220 ? 5.750 2.151 -23.110 1.00 79.94 220 LEU A C 1
ATOM 1674 O O . LEU A 1 220 ? 5.524 1.554 -22.063 1.00 79.94 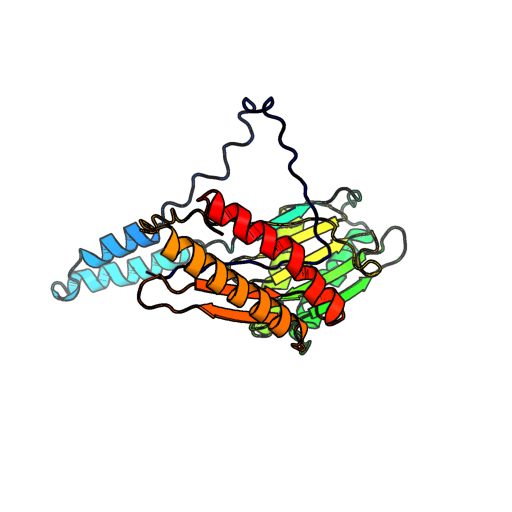220 LEU A O 1
ATOM 1678 N N . PHE A 1 221 ? 4.897 2.107 -24.136 1.00 85.00 221 PHE A N 1
ATOM 1679 C CA . PHE A 1 221 ? 3.653 1.326 -24.120 1.00 85.00 221 PHE A CA 1
ATOM 1680 C C . PHE A 1 221 ? 3.931 -0.165 -23.958 1.00 85.00 221 PHE A C 1
ATOM 1682 O O . PHE A 1 221 ? 3.317 -0.835 -23.128 1.00 85.00 221 PHE A O 1
ATOM 1689 N N . THR A 1 222 ? 4.918 -0.661 -24.703 1.00 88.12 222 THR A N 1
ATOM 1690 C CA . THR A 1 222 ? 5.394 -2.041 -24.604 1.00 88.12 222 THR A CA 1
ATOM 1691 C C . THR A 1 222 ? 5.946 -2.330 -23.205 1.00 88.12 222 THR A C 1
ATOM 1693 O O . THR A 1 222 ? 5.602 -3.353 -22.616 1.00 88.12 222 THR A O 1
ATOM 1696 N N . LEU A 1 223 ? 6.737 -1.414 -22.632 1.00 84.44 223 LEU A N 1
ATOM 1697 C CA . LEU A 1 223 ? 7.260 -1.526 -21.270 1.00 84.44 223 LEU A CA 1
ATOM 1698 C C . LEU A 1 223 ? 6.123 -1.595 -20.243 1.00 84.44 223 LEU A C 1
ATOM 1700 O O . LEU A 1 223 ? 6.072 -2.550 -19.471 1.00 84.44 223 LEU A O 1
ATOM 1704 N N . LEU A 1 224 ? 5.199 -0.630 -20.252 1.00 84.69 224 LEU A N 1
ATOM 1705 C CA . LEU A 1 224 ? 4.074 -0.556 -19.315 1.00 84.69 224 LEU A CA 1
ATOM 1706 C C . LEU A 1 224 ? 3.203 -1.817 -19.389 1.00 84.69 224 LEU A C 1
ATOM 1708 O O . LEU A 1 224 ? 2.964 -2.448 -18.365 1.00 84.69 224 LEU A O 1
ATOM 1712 N N . ASN A 1 225 ? 2.798 -2.240 -20.590 1.00 88.56 225 ASN A N 1
ATOM 1713 C CA . ASN A 1 225 ? 1.937 -3.409 -20.779 1.00 88.56 225 ASN A CA 1
ATOM 1714 C C . ASN A 1 225 ? 2.628 -4.725 -20.363 1.00 88.56 225 ASN A C 1
ATOM 1716 O O . ASN A 1 225 ? 2.044 -5.539 -19.647 1.00 88.56 225 ASN A O 1
ATOM 1720 N N . ASN A 1 226 ? 3.898 -4.920 -20.730 1.00 90.88 226 ASN A N 1
ATOM 1721 C CA . ASN A 1 226 ? 4.649 -6.115 -20.330 1.00 90.88 226 ASN A CA 1
ATOM 1722 C C . ASN A 1 226 ? 4.897 -6.151 -18.812 1.00 90.88 226 ASN A C 1
ATOM 1724 O O . ASN A 1 226 ? 4.865 -7.223 -18.204 1.00 90.88 226 ASN A O 1
ATOM 1728 N N . THR A 1 227 ? 5.102 -4.986 -18.188 1.00 86.12 227 THR A N 1
ATOM 1729 C CA . THR A 1 227 ? 5.241 -4.843 -16.728 1.00 86.12 227 THR A CA 1
ATOM 1730 C C . THR A 1 227 ? 3.913 -5.129 -16.028 1.00 86.12 227 THR A C 1
ATOM 1732 O O . THR A 1 227 ? 3.900 -5.879 -15.057 1.00 86.12 227 THR A O 1
ATOM 1735 N N . ALA A 1 228 ? 2.792 -4.639 -16.565 1.00 87.69 228 ALA A N 1
ATOM 1736 C CA . ALA A 1 228 ? 1.444 -4.909 -16.065 1.00 87.69 228 ALA A CA 1
ATOM 1737 C C . ALA A 1 228 ? 1.139 -6.409 -16.043 1.00 87.69 228 ALA A C 1
ATOM 1739 O O . ALA A 1 228 ? 0.770 -6.952 -15.003 1.00 87.69 228 ALA A O 1
ATOM 1740 N N . GLN A 1 229 ? 1.356 -7.096 -17.167 1.00 92.75 229 GLN A N 1
ATOM 1741 C CA . GLN A 1 229 ? 1.117 -8.536 -17.288 1.00 92.75 229 GLN A CA 1
ATOM 1742 C C . GLN A 1 229 ? 2.071 -9.354 -16.409 1.00 92.75 229 GLN A C 1
ATOM 1744 O O . GLN A 1 229 ? 1.652 -10.310 -15.760 1.00 92.75 229 GLN A O 1
ATOM 1749 N N . SER A 1 230 ? 3.348 -8.967 -16.333 1.00 94.31 230 SER A N 1
ATOM 1750 C CA . SER A 1 230 ? 4.336 -9.674 -15.507 1.00 94.31 230 SER A CA 1
ATOM 1751 C C . SER A 1 230 ? 4.089 -9.476 -14.006 1.00 94.31 230 SER A C 1
ATOM 1753 O O . SER A 1 230 ? 4.271 -10.416 -13.237 1.00 94.31 230 SER A O 1
ATOM 1755 N N . ALA A 1 231 ? 3.625 -8.294 -13.580 1.00 88.88 231 ALA A N 1
ATOM 1756 C CA . ALA A 1 231 ? 3.160 -8.060 -12.214 1.00 88.88 231 ALA A CA 1
ATOM 1757 C C . ALA A 1 231 ? 1.886 -8.860 -11.928 1.00 88.88 231 ALA A C 1
ATOM 1759 O O . ALA A 1 231 ? 1.840 -9.586 -10.940 1.00 88.88 231 ALA A O 1
ATOM 1760 N N . ALA A 1 232 ? 0.885 -8.792 -12.811 1.00 91.94 232 ALA A N 1
ATOM 1761 C CA . ALA A 1 232 ? -0.371 -9.524 -12.672 1.00 91.94 232 ALA A CA 1
ATOM 1762 C C . ALA A 1 232 ? -0.161 -11.042 -12.554 1.00 91.94 232 ALA A C 1
ATOM 1764 O O . ALA A 1 232 ? -0.824 -11.682 -11.741 1.00 91.94 232 ALA A O 1
ATOM 1765 N N . ASN A 1 233 ? 0.801 -11.611 -13.284 1.00 95.88 233 ASN A N 1
ATOM 1766 C CA . ASN A 1 233 ? 1.114 -13.041 -13.247 1.00 95.88 233 ASN A CA 1
ATOM 1767 C C . ASN A 1 233 ? 2.052 -13.468 -12.100 1.00 95.88 233 ASN A C 1
ATOM 1769 O O . ASN A 1 233 ? 2.237 -14.668 -11.897 1.00 95.88 233 ASN A O 1
ATOM 1773 N N . SER A 1 234 ? 2.640 -12.542 -11.331 1.00 95.00 234 SER A N 1
ATOM 1774 C CA . SER A 1 234 ? 3.519 -12.901 -10.209 1.00 95.00 234 SER A CA 1
ATOM 1775 C C . SER A 1 234 ? 2.733 -13.159 -8.917 1.00 95.00 234 SER A C 1
ATOM 1777 O O . SER A 1 234 ? 1.705 -12.537 -8.647 1.00 95.00 234 SER A O 1
ATOM 1779 N N . SER A 1 235 ? 3.232 -14.064 -8.069 1.00 93.06 235 SER A N 1
ATOM 1780 C CA . SER A 1 235 ? 2.584 -14.423 -6.794 1.00 93.06 235 SER A CA 1
ATOM 1781 C C . SER A 1 235 ? 2.512 -13.266 -5.791 1.00 93.06 235 SER A C 1
ATOM 1783 O O . SER A 1 235 ? 1.633 -13.243 -4.934 1.00 93.06 235 SER A O 1
ATOM 1785 N N . ARG A 1 236 ? 3.416 -12.286 -5.909 1.00 91.88 236 ARG A N 1
ATOM 1786 C CA . ARG A 1 236 ? 3.416 -11.043 -5.119 1.00 91.88 236 ARG A CA 1
ATOM 1787 C C . ARG A 1 236 ? 2.608 -9.916 -5.767 1.00 91.88 236 ARG A C 1
ATOM 1789 O O . ARG A 1 236 ? 2.606 -8.809 -5.238 1.00 91.88 236 ARG A O 1
ATOM 1796 N N . ARG A 1 237 ? 1.983 -10.178 -6.923 1.00 91.19 237 ARG A N 1
ATOM 1797 C CA . ARG A 1 237 ? 1.321 -9.186 -7.783 1.00 91.19 237 ARG A CA 1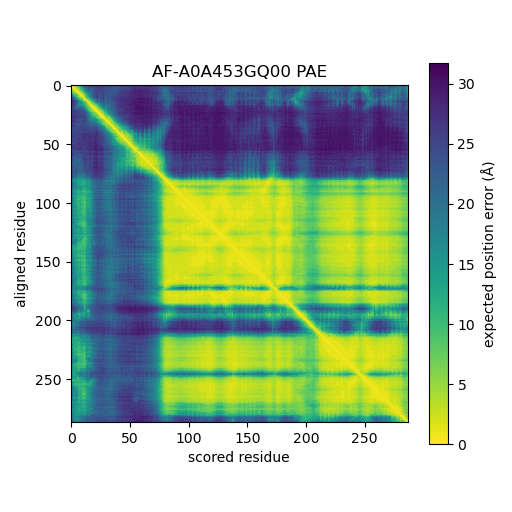
ATOM 1798 C C . ARG A 1 237 ? 2.192 -7.957 -8.086 1.00 91.19 237 ARG A C 1
ATOM 1800 O O . ARG A 1 237 ? 1.701 -6.837 -8.199 1.00 91.19 237 ARG A O 1
ATOM 1807 N N . PHE A 1 238 ? 3.501 -8.179 -8.174 1.00 89.06 238 PHE A N 1
ATOM 1808 C CA . PHE A 1 238 ? 4.559 -7.173 -8.250 1.00 89.06 238 PHE A CA 1
ATOM 1809 C C . PHE A 1 238 ? 5.548 -7.520 -9.358 1.00 89.06 238 PHE A C 1
ATOM 1811 O O . PHE A 1 238 ? 5.927 -8.686 -9.503 1.00 89.06 238 PHE A O 1
ATOM 1818 N N . THR A 1 239 ? 6.031 -6.513 -10.080 1.00 89.81 239 THR A N 1
ATOM 1819 C CA . THR A 1 239 ? 7.256 -6.632 -10.872 1.00 89.81 239 THR A CA 1
ATOM 1820 C C . THR A 1 239 ? 7.930 -5.276 -11.068 1.00 89.81 239 THR A C 1
ATOM 1822 O O . THR A 1 239 ? 7.301 -4.221 -10.932 1.00 89.81 239 THR A O 1
ATOM 1825 N N . THR A 1 240 ? 9.202 -5.314 -11.451 1.00 85.94 240 THR A N 1
ATOM 1826 C CA . THR A 1 240 ? 9.929 -4.166 -11.997 1.00 85.94 240 THR A CA 1
ATOM 1827 C C . THR A 1 240 ? 10.480 -4.508 -13.372 1.00 85.94 240 THR A C 1
ATOM 1829 O O . THR A 1 240 ? 10.708 -5.669 -13.714 1.00 85.94 240 THR A O 1
ATOM 1832 N N . SER A 1 241 ? 10.692 -3.483 -14.184 1.00 83.50 241 SER A N 1
ATOM 1833 C CA . SER A 1 241 ? 11.302 -3.596 -15.501 1.00 83.50 241 SER A CA 1
ATOM 1834 C C . SER A 1 241 ? 12.118 -2.342 -15.809 1.00 83.50 241 SER A C 1
ATOM 1836 O O . SER A 1 241 ? 12.088 -1.348 -15.075 1.00 83.50 241 SER A O 1
ATOM 1838 N N . ARG A 1 242 ? 12.884 -2.393 -16.899 1.00 83.00 242 ARG A N 1
ATOM 1839 C CA . ARG A 1 242 ? 13.588 -1.231 -17.436 1.00 83.00 242 ARG A CA 1
ATOM 1840 C C . ARG A 1 242 ? 13.626 -1.273 -18.956 1.00 83.00 242 ARG A C 1
ATOM 1842 O O . ARG A 1 242 ? 13.731 -2.349 -19.543 1.00 83.00 242 ARG A O 1
ATOM 1849 N N . LEU A 1 243 ? 13.593 -0.098 -19.562 1.00 78.25 243 LEU A N 1
ATOM 1850 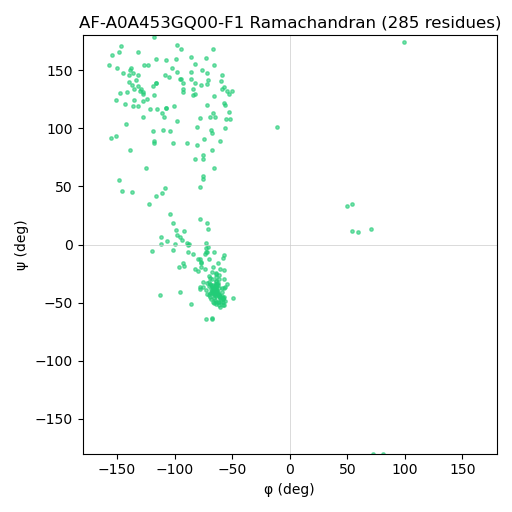C CA . LEU A 1 243 ? 13.864 0.142 -20.969 1.00 78.25 243 LEU A CA 1
ATOM 1851 C C . LEU A 1 243 ? 15.219 0.841 -21.065 1.00 78.25 243 LEU A C 1
ATOM 1853 O O . LEU A 1 243 ? 15.394 1.944 -20.547 1.00 78.25 243 LEU A O 1
ATOM 1857 N N . ASP A 1 244 ? 16.169 0.184 -21.721 1.00 80.06 244 ASP A N 1
ATOM 1858 C CA . ASP A 1 244 ? 17.515 0.696 -21.953 1.00 80.06 244 ASP A CA 1
ATOM 1859 C C . ASP A 1 244 ? 17.711 0.882 -23.461 1.00 80.06 244 ASP A C 1
ATOM 1861 O O . ASP A 1 244 ? 17.601 -0.070 -24.236 1.00 80.06 244 ASP A O 1
ATOM 1865 N N . VAL A 1 245 ? 17.910 2.127 -23.889 1.00 72.94 245 VAL A N 1
ATOM 1866 C CA . VAL A 1 245 ? 18.033 2.521 -25.297 1.00 72.94 245 VAL A CA 1
ATOM 1867 C C . VAL A 1 245 ? 19.191 3.497 -25.369 1.00 72.94 245 VAL A C 1
ATOM 1869 O O . VAL A 1 245 ? 19.110 4.570 -24.792 1.00 72.94 245 VAL A O 1
ATOM 1872 N N . SER A 1 246 ? 20.241 3.179 -26.123 1.00 69.38 246 SER A N 1
ATOM 1873 C CA . SER A 1 246 ? 21.522 3.915 -26.128 1.00 69.38 246 SER A CA 1
ATOM 1874 C C . SER A 1 246 ? 21.461 5.415 -26.467 1.00 69.38 246 SER A C 1
ATOM 1876 O O . SER A 1 246 ? 22.466 6.108 -26.339 1.00 69.38 246 SER A O 1
ATOM 1878 N N . SER A 1 247 ? 20.308 5.924 -26.910 1.00 68.19 247 SER A N 1
ATOM 1879 C CA . SER A 1 247 ? 20.070 7.340 -27.220 1.00 68.19 247 SER A CA 1
ATOM 1880 C C . SER A 1 247 ? 19.101 8.048 -26.264 1.00 68.19 247 SER A C 1
ATOM 1882 O O . SER A 1 247 ? 18.738 9.194 -26.526 1.00 68.19 247 SER A O 1
ATOM 1884 N N . LEU A 1 248 ? 18.666 7.383 -25.190 1.00 65.25 248 LEU A N 1
ATOM 1885 C CA . LEU A 1 248 ? 17.731 7.890 -24.185 1.00 65.25 248 LEU A CA 1
ATOM 1886 C C . LEU A 1 248 ? 18.211 7.484 -22.778 1.00 65.25 248 LEU A C 1
ATOM 1888 O O . LEU A 1 248 ? 18.844 6.440 -22.627 1.00 65.25 248 LEU A O 1
ATOM 1892 N N . PRO A 1 249 ? 17.893 8.249 -21.723 1.00 65.88 249 PRO A N 1
ATOM 1893 C CA . PRO A 1 249 ? 18.120 7.789 -20.357 1.00 65.88 249 PRO A CA 1
ATOM 1894 C C . PRO A 1 249 ? 17.336 6.500 -20.077 1.00 65.88 249 PRO A C 1
ATOM 1896 O O . PRO A 1 249 ? 16.184 6.374 -20.497 1.00 65.88 249 PRO A O 1
ATOM 1899 N N . THR A 1 250 ? 17.939 5.558 -19.346 1.00 69.81 250 THR A N 1
ATOM 1900 C CA . THR A 1 250 ? 17.271 4.311 -18.949 1.00 69.81 250 THR A CA 1
ATOM 1901 C C . THR A 1 250 ? 15.992 4.631 -18.178 1.00 69.81 250 THR A C 1
ATOM 1903 O O . THR A 1 250 ? 16.053 5.280 -17.134 1.00 69.81 250 THR A O 1
ATOM 1906 N N . VAL A 1 251 ? 14.854 4.151 -18.679 1.00 74.38 251 VAL A N 1
ATOM 1907 C CA . VAL A 1 251 ? 13.539 4.286 -18.043 1.00 74.38 251 VAL A CA 1
ATOM 1908 C C . VAL A 1 251 ? 13.291 3.062 -17.175 1.00 74.38 251 VAL A C 1
ATOM 1910 O O . VAL A 1 251 ? 13.443 1.932 -17.632 1.00 74.38 251 VAL A O 1
ATOM 1913 N N . TYR A 1 252 ? 12.871 3.279 -15.935 1.00 76.62 252 TYR A N 1
ATOM 1914 C CA . TYR A 1 252 ? 12.452 2.217 -15.021 1.00 76.62 252 TYR A CA 1
ATOM 1915 C C . TYR A 1 252 ? 10.927 2.173 -14.949 1.00 76.62 252 TYR A C 1
ATOM 1917 O O . TYR A 1 252 ? 10.267 3.189 -15.140 1.00 76.62 252 TYR A O 1
ATOM 1925 N N . CYS A 1 253 ? 10.364 1.001 -14.676 1.00 79.94 253 CYS A N 1
ATOM 1926 C CA . CYS A 1 253 ? 8.942 0.850 -14.403 1.00 79.94 253 CYS A CA 1
ATOM 1927 C C . CYS A 1 253 ? 8.741 -0.145 -13.256 1.00 79.94 253 CYS A C 1
ATOM 1929 O O . CYS A 1 253 ? 9.503 -1.101 -13.088 1.00 79.94 253 CYS A O 1
ATOM 1931 N N . LEU A 1 254 ? 7.714 0.100 -12.452 1.00 85.00 254 LEU A N 1
ATOM 1932 C CA . LEU A 1 254 ? 7.280 -0.738 -11.347 1.00 85.00 254 LEU A CA 1
ATOM 1933 C C . LEU A 1 254 ? 5.765 -0.837 -11.439 1.00 85.00 254 LEU A C 1
ATOM 1935 O O . LEU A 1 254 ? 5.089 0.176 -11.603 1.00 85.00 254 LEU A O 1
ATOM 1939 N N . MET A 1 255 ? 5.229 -2.047 -11.311 1.00 85.94 255 MET A N 1
ATOM 1940 C CA . MET A 1 255 ? 3.792 -2.239 -11.149 1.00 85.94 255 MET A CA 1
ATOM 1941 C C . MET A 1 255 ? 3.514 -3.184 -9.993 1.00 85.94 255 MET A C 1
ATOM 1943 O O . MET A 1 255 ? 4.188 -4.202 -9.822 1.00 85.94 255 MET A O 1
ATOM 1947 N N . GLN A 1 256 ? 2.526 -2.812 -9.183 1.00 89.12 256 GLN A N 1
ATOM 1948 C CA . GLN A 1 256 ? 2.091 -3.588 -8.036 1.00 89.12 256 GLN A CA 1
ATOM 1949 C C . GLN A 1 256 ? 0.595 -3.411 -7.802 1.00 89.12 256 GLN A C 1
ATOM 1951 O O . GLN A 1 256 ? 0.121 -2.280 -7.720 1.00 89.12 256 GLN A O 1
ATOM 1956 N N . CYS A 1 257 ? -0.123 -4.519 -7.643 1.00 87.88 257 CYS A N 1
ATOM 1957 C CA . CYS A 1 257 ? -1.449 -4.542 -7.031 1.00 87.88 257 CYS A CA 1
ATOM 1958 C C . CYS A 1 257 ? -1.392 -5.400 -5.750 1.00 87.88 257 CYS A C 1
ATOM 1960 O O . CYS A 1 257 ? -0.330 -5.918 -5.393 1.00 87.88 257 CYS A O 1
ATOM 1962 N N . THR A 1 258 ? -2.496 -5.534 -5.012 1.00 89.62 258 THR A N 1
ATOM 1963 C CA . THR A 1 258 ? -2.499 -6.353 -3.793 1.00 89.62 258 THR A CA 1
ATOM 1964 C C . THR A 1 258 ? -2.692 -7.852 -4.101 1.00 89.62 258 THR A C 1
ATOM 1966 O O . THR A 1 258 ? -3.500 -8.198 -4.966 1.00 89.62 258 THR A O 1
ATOM 1969 N N . PRO A 1 259 ? -1.966 -8.761 -3.415 1.00 90.81 259 PRO A N 1
ATOM 1970 C CA . PRO A 1 259 ? -2.050 -10.216 -3.608 1.00 90.81 259 PRO A CA 1
ATOM 1971 C C . PRO A 1 259 ? -3.419 -10.891 -3.419 1.00 90.81 259 PRO A C 1
ATOM 1973 O O . PRO A 1 259 ? -3.549 -12.057 -3.782 1.00 90.81 259 PRO A O 1
ATOM 1976 N N . ASP A 1 260 ? -4.425 -10.206 -2.871 1.00 87.88 260 ASP A N 1
ATOM 1977 C CA . ASP A 1 260 ? -5.813 -10.688 -2.790 1.00 87.88 260 ASP A CA 1
ATOM 1978 C C . ASP A 1 260 ? -6.556 -10.657 -4.138 1.00 87.88 260 ASP A C 1
ATOM 1980 O O . ASP A 1 260 ? -7.541 -11.373 -4.307 1.00 87.88 260 ASP A O 1
ATOM 1984 N N . LEU A 1 261 ? -6.097 -9.852 -5.101 1.00 86.88 261 LEU A N 1
ATOM 1985 C CA . LEU A 1 261 ? -6.718 -9.746 -6.422 1.00 86.88 261 LEU A CA 1
ATOM 1986 C C . LEU A 1 261 ? -6.387 -10.951 -7.311 1.00 86.88 261 LEU A C 1
ATOM 1988 O O . LEU A 1 261 ? -5.290 -11.518 -7.236 1.00 86.88 261 LEU A O 1
ATOM 1992 N N . THR A 1 262 ? -7.303 -11.306 -8.219 1.00 90.44 262 THR A N 1
ATOM 1993 C CA . THR A 1 262 ? -7.018 -12.258 -9.306 1.00 90.44 262 THR A CA 1
ATOM 1994 C C . THR A 1 262 ? -5.993 -11.678 -10.293 1.00 90.44 262 THR A C 1
ATOM 1996 O O . THR A 1 262 ? -5.655 -10.494 -10.234 1.00 90.44 262 THR A O 1
ATOM 1999 N N . ALA A 1 263 ? -5.459 -12.505 -11.201 1.00 91.19 263 ALA A N 1
ATOM 2000 C CA . ALA A 1 263 ? -4.551 -12.009 -12.238 1.00 91.19 263 ALA A CA 1
ATOM 2001 C C . ALA A 1 263 ? -5.261 -10.995 -13.154 1.00 91.19 263 ALA A C 1
ATOM 2003 O O . ALA A 1 263 ? -4.698 -9.942 -13.446 1.00 91.19 263 ALA A O 1
ATOM 2004 N N . ASP A 1 264 ? -6.518 -11.264 -13.517 1.00 89.94 264 ASP A N 1
ATOM 2005 C CA . ASP A 1 264 ? -7.315 -10.400 -14.391 1.00 89.94 264 ASP A CA 1
ATOM 2006 C C . ASP A 1 264 ? -7.703 -9.085 -13.700 1.00 89.94 264 ASP A C 1
ATOM 2008 O O . ASP A 1 264 ? -7.526 -8.015 -14.281 1.00 89.94 264 ASP A O 1
ATOM 2012 N N . ASP A 1 265 ? -8.124 -9.126 -12.428 1.00 85.75 265 ASP A N 1
ATOM 2013 C CA . ASP A 1 265 ? -8.389 -7.914 -11.632 1.00 85.75 265 ASP A CA 1
ATOM 2014 C C . ASP A 1 265 ? -7.128 -7.052 -11.472 1.00 85.75 265 ASP A C 1
ATOM 2016 O O . ASP A 1 265 ? -7.190 -5.819 -11.516 1.00 85.75 265 ASP A O 1
ATOM 2020 N N . CYS A 1 266 ? -5.969 -7.699 -11.314 1.00 86.12 266 CYS A N 1
ATOM 2021 C CA . CYS A 1 266 ? -4.678 -7.030 -11.231 1.00 86.12 266 CYS A CA 1
ATOM 2022 C C . CYS A 1 266 ? -4.259 -6.415 -12.572 1.00 86.12 266 CYS A C 1
ATOM 2024 O O . CYS A 1 266 ? -3.860 -5.256 -12.614 1.00 86.12 266 CYS A O 1
ATOM 2026 N N . ALA A 1 267 ? -4.393 -7.135 -13.687 1.00 86.12 267 ALA A N 1
ATOM 2027 C CA . ALA A 1 267 ? -4.098 -6.600 -15.016 1.00 86.12 267 ALA A CA 1
ATOM 2028 C C . ALA A 1 267 ? -5.025 -5.419 -15.352 1.00 86.12 267 ALA A C 1
ATOM 2030 O O . ALA A 1 267 ? -4.572 -4.362 -15.800 1.00 86.12 267 ALA A O 1
ATOM 2031 N N . ALA A 1 268 ? -6.314 -5.551 -15.034 1.00 84.19 268 ALA A N 1
ATOM 2032 C CA . ALA A 1 268 ? -7.297 -4.489 -15.172 1.00 84.19 268 ALA A CA 1
ATOM 2033 C C . ALA A 1 268 ? -7.044 -3.308 -14.208 1.00 84.19 268 ALA A C 1
ATOM 2035 O O . ALA A 1 268 ? -7.540 -2.207 -14.466 1.00 84.19 268 ALA A O 1
ATOM 2036 N N . CYS A 1 269 ? -6.278 -3.483 -13.119 1.00 80.50 269 CYS A N 1
ATOM 2037 C CA . CYS A 1 269 ? -5.769 -2.376 -12.299 1.00 80.50 269 CYS A CA 1
ATOM 2038 C C . CYS A 1 269 ? -4.960 -1.406 -13.152 1.00 80.50 269 CYS A C 1
ATOM 2040 O O . CYS A 1 269 ? -5.228 -0.212 -13.146 1.00 80.50 269 CYS A O 1
ATOM 2042 N N . PHE A 1 270 ? -3.989 -1.918 -13.908 1.00 81.88 270 PHE A N 1
ATOM 2043 C CA . PHE A 1 270 ? -2.940 -1.107 -14.523 1.00 81.88 270 PHE A CA 1
ATOM 2044 C C . PHE A 1 270 ? -3.393 -0.328 -15.771 1.00 81.88 270 PHE A C 1
ATOM 2046 O O . PHE A 1 270 ? -2.720 0.620 -16.191 1.00 81.88 270 PHE A O 1
ATOM 2053 N N . HIS A 1 271 ? -4.548 -0.676 -16.350 1.00 79.56 271 HIS A N 1
ATOM 2054 C CA . HIS A 1 271 ? -5.027 -0.091 -17.605 1.00 79.56 271 HIS A CA 1
ATOM 2055 C C . HIS A 1 271 ? -5.264 1.438 -17.540 1.00 79.56 271 HIS A C 1
ATOM 2057 O O . HIS A 1 271 ? -4.688 2.147 -18.368 1.00 79.56 271 HIS A O 1
ATOM 2063 N N . PRO A 1 272 ? -6.025 2.013 -16.578 1.00 75.06 272 PRO A N 1
ATOM 2064 C CA . PRO A 1 272 ? -6.241 3.464 -16.524 1.00 75.06 272 PRO A CA 1
ATOM 2065 C C . PRO A 1 272 ? -4.948 4.250 -16.267 1.00 75.06 272 PRO A C 1
ATOM 2067 O O . PRO A 1 272 ? -4.767 5.344 -16.802 1.00 75.06 272 PRO A O 1
ATOM 2070 N N . TYR A 1 273 ? -4.028 3.686 -15.479 1.00 71.31 273 TYR A N 1
ATOM 2071 C CA . TYR A 1 273 ? -2.762 4.334 -15.137 1.00 71.31 273 TYR A CA 1
ATOM 2072 C C . TYR A 1 273 ? -1.787 4.374 -16.310 1.00 71.31 273 TYR A C 1
ATOM 2074 O O . TYR A 1 273 ? -1.083 5.369 -16.471 1.00 71.31 273 TYR A O 1
ATOM 2082 N N . SER A 1 274 ? -1.798 3.361 -17.180 1.00 72.94 274 SER A N 1
ATOM 2083 C CA . SER A 1 274 ? -1.030 3.397 -18.430 1.00 72.94 274 SER A CA 1
ATOM 2084 C C . SER A 1 274 ? -1.442 4.612 -19.274 1.00 72.94 274 SER A C 1
ATOM 2086 O O . SER A 1 274 ? -0.587 5.394 -19.684 1.00 72.94 274 SER A O 1
ATOM 2088 N N . SER A 1 275 ? -2.747 4.869 -19.425 1.00 74.75 275 SER A N 1
ATOM 2089 C CA . SER A 1 275 ? -3.263 6.065 -20.113 1.00 74.75 275 SER A CA 1
ATOM 2090 C C . SER A 1 275 ? -2.897 7.383 -19.413 1.00 74.75 275 SER A C 1
ATOM 2092 O O . SER A 1 275 ? -2.549 8.357 -20.081 1.00 74.75 275 SER A O 1
ATOM 2094 N N . LEU A 1 276 ? -2.938 7.431 -18.075 1.00 72.81 276 LEU A N 1
ATOM 2095 C CA . LEU A 1 276 ? -2.508 8.609 -17.304 1.00 72.81 276 LEU A CA 1
ATOM 2096 C C . LEU A 1 276 ? -1.012 8.903 -17.483 1.00 72.81 276 LEU A C 1
ATOM 2098 O O . LEU A 1 276 ? -0.629 10.069 -17.558 1.00 72.81 276 LEU A O 1
ATOM 2102 N N . THR A 1 277 ? -0.190 7.861 -17.587 1.00 70.44 277 THR A N 1
ATOM 2103 C CA . THR A 1 277 ? 1.265 7.945 -17.778 1.00 70.44 277 THR A CA 1
ATOM 2104 C C . THR A 1 277 ? 1.611 8.594 -19.115 1.00 70.44 277 THR A C 1
ATOM 2106 O O . THR A 1 277 ? 2.424 9.516 -19.152 1.00 70.44 277 THR A O 1
ATOM 2109 N N . PHE A 1 278 ? 0.923 8.211 -20.199 1.00 70.62 278 PHE A N 1
ATOM 2110 C CA . PHE A 1 278 ? 1.063 8.897 -21.491 1.00 70.62 278 PHE A CA 1
ATOM 2111 C C . PHE A 1 278 ? 0.661 10.364 -21.418 1.00 70.62 278 PHE A C 1
ATOM 2113 O O . PHE A 1 278 ? 1.416 11.212 -21.881 1.00 70.62 278 PHE A O 1
ATOM 2120 N N . LYS A 1 279 ? -0.478 10.674 -20.786 1.00 69.00 279 LYS A N 1
ATOM 2121 C CA . LYS A 1 279 ? -0.962 12.054 -20.683 1.00 69.00 279 LYS A CA 1
ATOM 2122 C C . LYS A 1 279 ? 0.042 12.981 -19.984 1.00 69.00 279 LYS A C 1
ATOM 2124 O O . LYS A 1 279 ? 0.273 14.083 -20.462 1.00 69.00 279 LYS A O 1
ATOM 2129 N N . HIS A 1 280 ? 0.647 12.552 -18.874 1.00 64.38 280 HIS A N 1
ATOM 2130 C CA . HIS A 1 280 ? 1.603 13.395 -18.143 1.00 64.38 280 HIS A CA 1
ATOM 2131 C C . HIS A 1 280 ? 2.928 13.591 -18.899 1.00 64.38 280 HIS A C 1
ATOM 2133 O O . HIS A 1 280 ? 3.511 14.675 -18.831 1.00 64.38 280 HIS A O 1
ATOM 2139 N N . MET A 1 281 ? 3.366 12.590 -19.673 1.00 63.69 281 MET A N 1
ATOM 2140 C CA . MET A 1 281 ? 4.528 12.733 -20.554 1.00 63.69 281 MET A CA 1
ATOM 2141 C C . MET A 1 281 ? 4.248 13.599 -21.789 1.00 63.69 281 MET A C 1
ATOM 2143 O O . MET A 1 281 ? 5.098 14.416 -22.128 1.00 63.69 281 MET A O 1
ATOM 2147 N N . ASP A 1 282 ? 3.068 13.491 -22.410 1.00 63.91 282 ASP A N 1
ATOM 2148 C CA . ASP A 1 282 ? 2.654 14.366 -23.522 1.00 63.91 282 ASP A CA 1
ATOM 2149 C C . ASP A 1 282 ? 2.526 15.836 -23.083 1.00 63.91 282 ASP A C 1
ATOM 2151 O O . ASP A 1 282 ? 2.908 16.741 -23.821 1.00 63.91 282 ASP A O 1
ATOM 2155 N N . ASP A 1 283 ? 2.070 16.080 -21.850 1.00 56.31 283 ASP A N 1
ATOM 2156 C CA . ASP A 1 283 ? 2.023 17.409 -21.224 1.00 56.31 283 ASP A CA 1
ATOM 2157 C C . ASP A 1 283 ? 3.422 17.963 -20.840 1.00 56.31 283 ASP A C 1
ATOM 2159 O O . ASP A 1 283 ? 3.513 19.065 -20.294 1.00 56.31 283 ASP A O 1
ATOM 2163 N N . GLY A 1 284 ? 4.512 17.210 -21.049 1.00 51.31 284 GLY A N 1
ATOM 2164 C CA . GLY A 1 284 ? 5.882 17.607 -20.687 1.00 51.31 284 GLY A CA 1
ATOM 2165 C C . GLY A 1 284 ? 6.175 17.635 -19.179 1.00 51.31 284 GLY A C 1
ATOM 2166 O O . GLY A 1 284 ? 7.199 18.174 -18.760 1.00 51.31 284 GLY A O 1
ATOM 2167 N N . LYS A 1 285 ? 5.299 17.063 -18.342 1.00 44.03 285 LYS A N 1
ATOM 2168 C CA . LYS A 1 285 ? 5.355 17.160 -16.868 1.00 44.03 285 LYS A CA 1
ATOM 2169 C C . LYS A 1 285 ? 6.200 16.069 -16.195 1.00 44.03 285 LYS A C 1
ATOM 2171 O O . LYS A 1 285 ? 6.317 16.066 -14.972 1.00 44.03 285 LYS A O 1
ATOM 2176 N N . GLY A 1 286 ? 6.787 15.155 -16.970 1.00 47.56 286 GLY A N 1
ATOM 2177 C CA . GLY A 1 286 ? 7.387 13.923 -16.443 1.00 47.56 286 GLY A CA 1
ATOM 2178 C C . GLY A 1 286 ? 6.325 12.915 -15.977 1.00 47.56 286 GLY A C 1
ATOM 2179 O O . GLY A 1 286 ? 5.126 13.171 -16.092 1.00 47.56 286 GLY A O 1
ATOM 2180 N N . GLY A 1 287 ? 6.756 11.754 -15.475 1.00 43.16 287 GLY A N 1
ATOM 2181 C CA . GLY A 1 287 ? 5.880 10.660 -15.029 1.00 43.16 287 GLY A CA 1
ATOM 2182 C C . GLY A 1 287 ? 6.551 9.703 -14.052 1.00 43.16 287 GLY A C 1
ATOM 2183 O O . GLY A 1 287 ? 7.775 9.849 -13.834 1.00 43.16 287 GLY A O 1
#

Organism: Aegilops tauschii subsp. strangulata (NCBI:txid200361)

Mean predicted aligned error: 14.02 Å

pLDDT: mean 71.24, std 24.64, range [20.05, 98.56]

Radius of gyration: 22.43 Å; Cα contacts (8 Å, |Δi|>4): 443; chains: 1; bounding box: 68×48×61 Å

Secondary structure (DSSP, 8-state):
--B--------TT--------TT----GGG-SSSS----HHHHHHHHHTT--GGG-HHHHHHHHHHHHHHGGGS------EEEEE-SS-BPPTT-HHHHHHHHHHHHHHHHHHTSTTSEEEEEES-TTS-EEEEEEE-TT--HHHHHHHHHHHHHHHHHHSTTBSEEEEEESSS-EEEEEESS-TTS---------------------SHHHHHHHHHHHHHHHHHHHHHHHTSTTSEEEEEEEETTEEEEEEEEE--TTS-HHHHHHHHHHHHHHHHHHHHTTS--

Solvent-accessible surface area (backbone atoms only — not comparable to full-atom values): 16341 Å² total; per-residue (Å²): 129,76,44,70,31,60,50,63,79,54,54,50,59,26,48,62,83,87,76,97,68,93,86,73,84,86,60,84,85,77,73,79,90,79,83,86,74,82,59,66,67,60,58,54,50,55,54,61,75,71,55,75,68,87,80,41,72,76,55,48,70,56,51,52,60,51,50,62,68,46,55,83,71,56,74,74,80,71,60,55,65,52,67,46,70,47,92,72,49,68,60,56,88,95,30,69,43,50,55,37,50,56,52,44,57,74,45,47,27,55,50,10,28,73,29,98,45,30,41,35,71,53,75,39,72,53,86,95,35,27,35,34,36,41,38,40,33,47,66,85,60,53,43,69,61,34,24,52,36,41,44,48,36,51,49,54,32,42,75,75,28,66,54,46,31,21,36,34,26,38,35,63,70,64,41,30,38,38,37,40,20,62,57,73,66,86,83,50,90,52,51,55,59,46,76,84,71,64,55,69,61,79,68,84,64,88,62,89,42,68,72,57,48,55,51,48,52,53,53,50,50,51,48,53,51,54,34,31,49,50,4,23,73,31,84,34,15,31,37,74,51,72,52,79,47,102,90,52,64,43,36,37,43,47,34,38,39,64,64,88,52,52,46,64,60,33,37,63,47,46,53,66,55,54,57,51,44,51,53,32,46,75,71,60,46,29,65

Nearest PDB structures (foldseek):
  6grf-assembly3_C  TM=8.486E-01  e=3.772E-10  Arabidopsis thaliana
  6gre-assembly2_B  TM=7.607E-01  e=1.492E-10  Arabidopsis thaliana
  6gre-assembly1_A  TM=7.770E-01  e=3.997E-10  Arabidopsis thaliana
  6grf-assembly2_B  TM=7.851E-01  e=1.202E-09  Arabidopsis thaliana
  3a2e-assembly2_B  TM=8.237E-01  e=3.182E-06  Ginkgo biloba

InterPro domains:
  IPR002902 Gnk2-homologous domain [PF01657] (85-183)
  IPR002902 Gnk2-homologous domain [PF01657] (214-273)
  IPR002902 Gnk2-homologous domain [PS51473] (79-185)
  IPR002902 Gnk2-homologous domain [PS51473] (197-287)
  IPR038408 Gnk2-homologous domain superfamily [G3DSA:3.30.430.20] (79-185)
  IPR038408 Gnk2-homologous domain superfamily [G3DSA:3.30.430.20] (199-287)

Sequence (287 aa):
DVIVLRQFLLQRRALWKISPDPSLIDDPQLLQLGSSAVSSSSLTMRFLSSVDLACHPRMAVVILPLLLLLLPLVPPAAAQSWPSCGNSGVYESDSTYEANLRHLSSTLPKKAASSTTLFATDTHGNVPNVIFALALCRGDSNASACEGCLVTAFQDGQDNCPDSKDTTVYYNGNPCMLRFSNKNFLATTDNDKILVIATFASMEMPLNTSIRHDSFRFLLFTLLNNTAQSAANSSRRFTTSRLDVSSLPTVYCLMQCTPDLTADDCAACFHPYSSLTFKHMDDGKGG

Foldseek 3Di:
DAPALCPDDQELQADDDDDDDPPPPPDPPPPPPPDPCPPPVVVVVVVVVPDPCVPDVPVCVVVVVVVVVCVVVPDDPPQDKDKDFDDPDFDDPPDPLVVFLVVCLVPVQLVLLPDLLSKDWDWTDDPPNIKTKIKHFARPDHSVLSSVVSNVVSVVQCVVHPRGQWMWMATDPRTMIIIMHSDPSVVDSHHNHGDDDFDQPQPPPPPVDVVSVVVVLVLLLVQLLVQQLVLLPDQSSKDKDWDDDPSDRIYIDIAHYHNVDHSVSSSVSSVVVSVVQVVCVVVSRGD